Protein 6J7C (pdb70)

Solvent-accessible surface area: 13741 Å² total

Structure (mmCIF, N/CA/C/O backbone):
data_6J7C
#
_entry.id   6J7C
#
_cell.length_a   125.379
_cell.length_b   125.379
_cell.length_c   140.633
_cell.angle_alpha   90.000
_cell.angle_beta   90.000
_cell.angle_gamma   120.000
#
_symmetry.space_group_name_H-M   'P 63 2 2'
#
loop_
_entity.id
_entity.type
_entity.pdbx_description
1 polymer 'Proline racemase'
2 non-polymer PROLINE
3 water water
#
loop_
_atom_site.group_PDB
_atom_site.id
_atom_site.type_symbol
_atom_site.label_atom_id
_atom_site.label_alt_id
_atom_site.label_comp_id
_atom_site.label_asym_id
_atom_site.label_entity_id
_atom_site.label_seq_id
_atom_site.pdbx_PDB_ins_code
_atom_site.Cartn_x
_atom_site.Cartn_y
_atom_site.Cartn_z
_atom_site.occupancy
_atom_site.B_iso_or_equiv
_atom_site.auth_seq_id
_atom_site.auth_comp_id
_atom_site.auth_asym_id
_atom_site.auth_atom_id
_atom_site.pdbx_PDB_model_num
ATOM 1 N N . LEU A 1 14 ? 8.496 43.096 69.998 1.00 65.71 1 LEU A N 1
ATOM 2 C CA . LEU A 1 14 ? 7.274 43.913 70.103 1.00 78.30 1 LEU A CA 1
ATOM 3 C C . LEU A 1 14 ? 7.566 45.417 69.960 1.00 76.02 1 LEU A C 1
ATOM 4 O O . LEU A 1 14 ? 6.717 46.206 69.514 1.00 70.93 1 LEU A O 1
ATOM 9 N N . PHE A 1 15 ? 8.781 45.795 70.358 1.00 77.62 2 PHE A N 1
ATOM 10 C CA . PHE A 1 15 ? 9.221 47.185 70.432 1.00 77.80 2 PHE A CA 1
ATOM 11 C C . PHE A 1 15 ? 10.089 47.591 69.243 1.00 66.31 2 PHE A C 1
ATOM 12 O O . PHE A 1 15 ? 10.568 48.728 69.198 1.00 64.00 2 PHE A O 1
ATOM 20 N N . ALA A 1 16 ? 10.296 46.699 68.282 1.00 63.77 3 ALA A N 1
ATOM 21 C CA . ALA A 1 16 ? 11.237 46.922 67.194 1.00 68.47 3 ALA A CA 1
ATOM 22 C C . ALA A 1 16 ? 10.519 47.180 65.870 1.00 66.35 3 ALA A C 1
ATOM 23 O O . ALA A 1 16 ? 9.603 46.440 65.498 1.00 71.40 3 ALA A O 1
ATOM 25 N N . ASP A 1 17 ? 10.938 48.235 65.162 1.00 62.02 4 ASP A N 1
ATOM 26 C CA . ASP A 1 17 ? 10.558 48.437 63.764 1.00 64.02 4 ASP A CA 1
ATOM 27 C C . ASP A 1 17 ? 11.502 47.717 62.802 1.00 62.39 4 ASP A C 1
ATOM 28 O O . ASP A 1 17 ? 11.054 47.194 61.773 1.00 62.68 4 ASP A O 1
ATOM 33 N N . HIS A 1 18 ? 12.806 47.699 63.099 1.00 56.04 5 HIS A N 1
ATOM 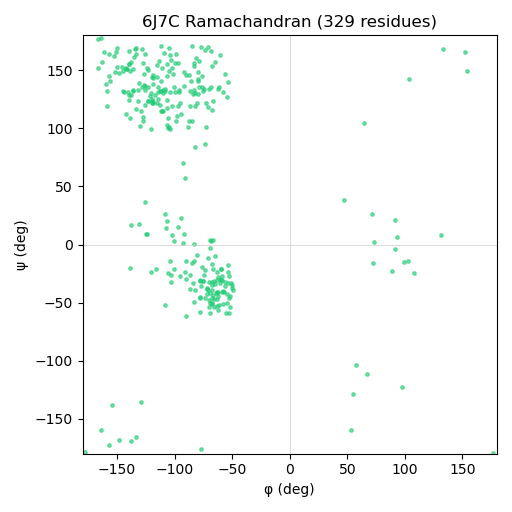34 C CA . HIS A 1 18 ? 13.774 46.968 62.289 1.00 56.44 5 HIS A CA 1
ATOM 35 C C . HIS A 1 18 ? 14.787 46.292 63.199 1.00 53.68 5 HIS A C 1
ATOM 36 O O . HIS A 1 18 ? 15.016 46.718 64.332 1.00 54.82 5 HIS A O 1
ATOM 43 N N . VAL A 1 19 ? 15.389 45.222 62.684 1.00 49.21 6 VAL A N 1
ATOM 44 C CA . VAL A 1 19 ? 16.336 44.401 63.428 1.00 44.62 6 VAL A CA 1
ATOM 45 C C . VAL A 1 19 ? 17.466 43.991 62.498 1.00 49.59 6 VAL A C 1
ATOM 46 O O . VAL A 1 19 ? 17.222 43.487 61.395 1.00 56.21 6 VAL A O 1
ATOM 50 N N . PHE A 1 20 ? 18.699 44.174 62.948 1.00 46.46 7 PHE A N 1
ATOM 51 C CA . PHE A 1 20 ? 19.860 43.824 62.146 1.00 50.13 7 PHE A CA 1
ATOM 52 C C . PHE A 1 20 ? 20.780 42.900 62.930 1.00 44.76 7 PHE A C 1
ATOM 53 O O . PHE A 1 20 ? 21.011 43.105 64.126 1.00 44.97 7 PHE A O 1
ATOM 61 N N . HIS A 1 21 ? 21.288 41.875 62.251 1.00 43.88 8 HIS A N 1
ATOM 62 C CA . HIS A 1 21 ? 22.283 40.977 62.822 1.00 41.12 8 HIS A CA 1
ATOM 63 C C . HIS A 1 21 ? 23.651 41.586 62.523 1.00 45.72 8 HIS A C 1
ATOM 64 O O . HIS A 1 21 ? 24.156 41.490 61.405 1.00 45.29 8 HIS A O 1
ATOM 71 N N . VAL A 1 22 ? 24.257 42.242 63.508 1.00 46.01 9 VAL A N 1
ATOM 72 C CA . VAL A 1 22 ? 25.564 42.863 63.325 1.00 44.84 9 VAL A CA 1
ATOM 73 C C . VAL A 1 22 ? 26.570 42.153 64.219 1.00 44.71 9 VAL A C 1
ATOM 74 O O . VAL A 1 22 ? 26.310 41.949 65.408 1.00 43.63 9 VAL A O 1
ATOM 78 N N . VAL A 1 23 ? 27.710 41.773 63.646 1.00 42.54 10 VAL A N 1
ATOM 79 C CA . VAL A 1 23 ? 28.825 41.192 64.387 1.00 40.49 10 VAL A CA 1
ATOM 80 C C . VAL A 1 23 ? 29.991 42.167 64.308 1.00 41.66 10 VAL A C 1
ATOM 81 O O . VAL A 1 23 ? 30.402 42.554 63.205 1.00 38.62 10 VAL A O 1
ATOM 85 N N . ASP A 1 24 ? 30.524 42.559 65.473 1.00 39.81 11 ASP A N 1
ATOM 86 C CA . ASP A 1 24 ? 31.636 43.502 65.560 1.00 37.71 11 ASP A CA 1
ATOM 87 C C . ASP A 1 24 ? 32.977 42.772 65.574 1.00 38.90 11 ASP A C 1
ATOM 88 O O . ASP A 1 24 ? 33.102 41.657 66.077 1.00 39.68 11 ASP A O 1
ATOM 93 N N . THR A 1 25 ? 33.992 43.416 65.022 1.00 39.48 12 THR A N 1
ATOM 94 C CA . THR A 1 25 ? 35.363 42.991 65.252 1.00 37.14 12 THR A CA 1
ATOM 95 C C . THR A 1 25 ? 36.169 44.235 65.567 1.00 41.08 12 THR A C 1
ATOM 96 O O . THR A 1 25 ? 35.691 45.362 65.395 1.00 43.12 12 THR A O 1
ATOM 100 N N . HIS A 1 26 ? 37.395 44.035 66.049 1.00 37.76 13 HIS A N 1
ATOM 101 C CA . HIS A 1 26 ? 38.419 45.063 65.958 1.00 38.49 13 HIS A CA 1
ATOM 102 C C . HIS A 1 26 ? 39.604 44.464 65.232 1.00 41.20 13 HIS A C 1
ATOM 103 O O . HIS A 1 26 ? 39.823 43.251 65.281 1.00 40.65 13 HIS A O 1
ATOM 110 N N . THR A 1 27 ? 40.338 45.317 64.522 1.00 46.73 14 THR A N 1
ATOM 111 C CA . THR A 1 27 ? 41.551 44.916 63.818 1.00 41.09 14 THR A CA 1
ATOM 112 C C . THR A 1 27 ? 42.650 45.864 64.256 1.00 45.85 14 THR A C 1
ATOM 113 O O . THR A 1 27 ? 42.667 47.033 63.847 1.00 42.82 14 THR A O 1
ATOM 117 N N . GLU A 1 28 ? 43.555 45.356 65.096 1.00 46.77 15 GLU A N 1
ATOM 118 C CA . GLU A 1 28 ? 44.559 46.193 65.741 1.00 47.59 15 GLU A CA 1
ATOM 119 C C . GLU A 1 28 ? 43.884 47.434 66.314 1.00 46.93 15 GLU A C 1
ATOM 120 O O . GLU A 1 28 ? 44.422 48.544 66.240 1.00 44.45 15 GLU A O 1
ATOM 126 N N . GLY A 1 29 ? 42.682 47.257 66.859 1.00 47.79 16 GLY A N 1
ATOM 127 C CA . GLY A 1 29 ? 41.964 48.332 67.518 1.00 52.83 16 GLY A CA 1
ATOM 128 C C . GLY A 1 29 ? 40.884 49.014 66.699 1.00 45.85 16 GLY A C 1
ATOM 129 O O . GLY A 1 29 ? 40.055 49.735 67.278 1.00 40.32 16 GLY A O 1
ATOM 130 N N . GLU A 1 30 ? 40.862 48.809 65.377 1.00 49.43 17 GLU A N 1
ATOM 131 C CA . GLU A 1 30 ? 39.934 49.528 64.512 1.00 41.98 17 GLU A CA 1
ATOM 132 C C . GLU A 1 30 ? 38.683 48.697 64.275 1.00 41.17 17 GLU A C 1
ATOM 133 O O . GLU A 1 30 ? 38.786 47.575 63.756 1.00 36.48 17 GLU A O 1
ATOM 139 N N . PRO A 1 31 ? 37.499 49.204 64.613 1.00 43.90 18 PRO A N 1
ATOM 140 C CA . PRO A 1 31 ? 36.295 48.372 64.585 1.00 39.47 18 PRO A CA 1
ATOM 141 C C . PRO A 1 31 ? 35.732 48.220 63.184 1.00 40.01 18 PRO A C 1
ATOM 142 O O . PRO A 1 31 ? 35.868 49.104 62.335 1.00 34.78 18 PRO A O 1
ATOM 146 N N . THR A 1 32 ? 35.126 47.055 62.945 1.00 36.73 19 THR A N 1
ATOM 147 C CA . THR A 1 32 ? 34.279 46.830 61.783 1.00 37.37 19 THR A CA 1
ATOM 148 C C . THR A 1 32 ? 32.966 46.243 62.259 1.00 38.69 19 THR A C 1
ATOM 149 O O . THR A 1 32 ? 32.948 45.121 62.781 1.00 39.87 19 THR A O 1
ATOM 153 N N . ARG A 1 33 ? 31.877 46.992 62.076 1.00 37.53 20 ARG A N 1
ATOM 154 C CA . ARG A 1 33 ? 30.525 46.494 62.326 1.00 36.97 20 ARG A CA 1
ATOM 155 C C . ARG A 1 33 ? 30.042 45.753 61.078 1.00 40.93 20 ARG A C 1
ATOM 156 O O . ARG A 1 33 ? 29.725 46.383 60.062 1.00 43.46 20 ARG A O 1
ATOM 164 N N . ILE A 1 34 ? 29.985 44.421 61.142 1.00 39.57 21 ILE A N 1
ATOM 165 C CA . ILE A 1 34 ? 29.718 43.583 59.968 1.00 42.68 21 ILE A CA 1
ATOM 166 C C . ILE A 1 34 ? 28.269 43.113 60.010 1.00 42.75 21 ILE A C 1
ATOM 167 O O . ILE A 1 34 ? 27.871 42.424 60.959 1.00 45.34 21 ILE A O 1
ATOM 172 N N . VAL A 1 35 ? 27.470 43.473 58.984 1.00 41.07 22 VAL A N 1
ATOM 173 C CA . VAL A 1 35 ? 26.016 43.246 59.007 1.00 44.33 22 VAL A CA 1
ATOM 174 C C . VAL A 1 35 ? 25.655 42.063 58.113 1.00 47.65 22 VAL A C 1
ATOM 175 O O . VAL A 1 35 ? 26.097 41.970 56.957 1.00 48.29 22 VAL A O 1
ATOM 179 N N . LEU A 1 36 ? 24.854 41.148 58.666 1.00 49.60 23 LEU A N 1
ATOM 180 C CA . LEU A 1 36 ? 24.611 39.839 58.078 1.00 44.77 23 LEU A CA 1
ATOM 181 C C . LEU A 1 36 ? 23.140 39.575 57.848 1.00 43.50 23 LEU A C 1
ATOM 182 O O . LEU A 1 36 ? 22.770 38.432 57.547 1.00 47.68 23 LEU A O 1
ATOM 187 N N . SER A 1 37 ? 22.288 40.579 58.011 1.00 41.09 24 SER A N 1
ATOM 188 C CA . SER A 1 37 ? 20.868 40.328 57.812 1.00 54.68 24 SER A CA 1
ATOM 189 C C . SER A 1 37 ? 20.154 41.664 57.721 1.00 62.05 24 SER A C 1
ATOM 190 O O . SER A 1 37 ? 20.612 42.660 58.296 1.00 56.60 24 SER A O 1
ATOM 193 N N . GLY A 1 38 ? 19.032 41.671 56.994 1.00 61.48 25 GLY A N 1
ATOM 194 C CA . GLY A 1 38 ? 18.160 42.829 56.910 1.00 62.18 25 GLY A CA 1
ATOM 195 C C . GLY A 1 38 ? 18.404 43.770 55.749 1.00 65.84 25 GLY A C 1
ATOM 196 O O . GLY A 1 38 ? 17.764 44.828 55.686 1.00 64.88 25 GLY A O 1
ATOM 197 N N . VAL A 1 39 ? 19.295 43.422 54.829 1.00 65.44 26 VAL A N 1
ATOM 198 C CA . VAL A 1 39 ? 19.662 44.279 53.713 1.00 60.57 26 VAL A CA 1
ATOM 199 C C . VAL A 1 39 ? 19.555 43.412 52.471 1.00 59.83 26 VAL A C 1
ATOM 200 O O . VAL A 1 39 ? 20.434 42.583 52.221 1.00 65.68 26 VAL A O 1
ATOM 204 N N . ASN A 1 40 ? 18.475 43.566 51.706 1.00 68.36 27 ASN A N 1
ATOM 205 C CA . ASN A 1 40 ? 18.452 43.043 50.340 1.00 69.88 27 ASN A CA 1
ATOM 206 C C . ASN A 1 40 ? 18.819 44.172 49.366 1.00 72.57 27 ASN A C 1
ATOM 207 O O . ASN A 1 40 ? 18.346 45.315 49.509 1.00 72.23 27 ASN A O 1
ATOM 212 N N . VAL A 1 41 ? 19.757 43.869 48.454 1.00 67.70 28 VAL A N 1
ATOM 213 C CA . VAL A 1 41 ? 20.334 44.846 47.543 1.00 62.91 28 VAL A CA 1
ATOM 214 C C . VAL A 1 41 ? 20.392 44.209 46.172 1.00 65.69 28 VAL A C 1
ATOM 215 O O . VAL A 1 41 ? 20.889 43.088 46.034 1.00 70.04 28 VAL A O 1
ATOM 219 N N . LYS A 1 42 ? 19.934 44.946 45.168 1.00 67.43 29 LYS A N 1
ATOM 220 C CA . LYS A 1 42 ? 19.833 44.497 43.789 1.00 65.81 29 LYS A CA 1
ATOM 221 C C . LYS A 1 42 ? 20.949 45.139 42.968 1.00 62.33 29 LYS A C 1
ATOM 222 O O . LYS A 1 42 ? 21.412 46.243 43.274 1.00 62.87 29 LYS A O 1
ATOM 228 N N . GLY A 1 43 ? 21.414 44.440 41.952 1.00 61.25 30 GLY A N 1
ATOM 229 C CA . GLY A 1 43 ? 22.567 44.923 41.220 1.00 61.72 30 GLY A CA 1
ATOM 230 C C . GLY A 1 43 ? 23.316 43.787 40.562 1.00 69.67 30 GLY A C 1
ATOM 231 O O . GLY A 1 43 ? 23.354 42.651 41.041 1.00 67.75 30 GLY A O 1
ATOM 232 N N . GLU A 1 44 ? 23.928 44.112 39.422 1.00 78.46 31 GLU A N 1
ATOM 233 C CA . GLU A 1 44 ? 24.710 43.148 38.656 1.00 76.34 31 GLU A CA 1
ATOM 234 C C . GLU A 1 44 ? 26.019 42.811 39.348 1.00 65.93 31 GLU A C 1
ATOM 235 O O . GLU A 1 44 ? 26.426 41.646 39.383 1.00 68.55 31 GLU A O 1
ATOM 241 N N . ASP A 1 45 ? 26.688 43.828 39.881 1.00 64.07 32 ASP A N 1
ATOM 242 C CA . ASP A 1 45 ? 27.966 43.667 40.554 1.00 66.30 32 ASP A CA 1
ATOM 243 C C . ASP A 1 45 ? 27.966 44.435 41.870 1.00 63.75 32 ASP A C 1
ATOM 244 O O . ASP A 1 45 ? 26.914 44.881 42.348 1.00 58.37 32 ASP A O 1
ATOM 249 N N . ILE A 1 46 ? 29.153 44.625 42.443 1.00 62.72 33 ILE A N 1
ATOM 250 C CA . ILE A 1 46 ? 29.220 45.313 43.721 1.00 60.94 33 ILE A CA 1
ATOM 251 C C . ILE A 1 46 ? 29.083 46.826 43.549 1.00 60.66 33 ILE A C 1
ATOM 252 O O . ILE A 1 46 ? 28.549 47.501 44.447 1.00 55.57 33 ILE A O 1
ATOM 257 N N . ILE A 1 47 ? 29.546 47.385 42.418 1.00 53.75 34 ILE A N 1
ATOM 258 C CA . ILE A 1 47 ? 29.421 48.828 42.217 1.00 59.14 34 ILE A CA 1
ATOM 259 C C . ILE A 1 47 ? 27.957 49.219 42.060 1.00 57.14 34 ILE A C 1
ATOM 260 O O . ILE A 1 47 ? 27.517 50.258 42.577 1.00 50.96 34 ILE A O 1
ATOM 265 N N . GLU A 1 48 ? 27.181 48.388 41.357 1.00 54.03 35 GLU A N 1
ATOM 266 C CA . GLU A 1 48 ? 25.751 48.633 41.224 1.00 58.43 35 GLU A CA 1
ATOM 267 C C . GLU A 1 48 ? 25.052 48.472 42.561 1.00 56.66 35 GLU A C 1
ATOM 268 O O . GLU A 1 48 ? 24.288 49.346 42.990 1.00 54.44 35 GLU A O 1
ATOM 274 N N . LYS A 1 49 ? 25.302 47.346 43.229 1.00 58.83 36 LYS A N 1
ATOM 275 C CA . LYS A 1 49 ? 24.725 47.106 44.546 1.00 52.40 36 LYS A CA 1
ATOM 276 C C . LYS A 1 49 ? 25.082 48.215 45.532 1.00 51.40 36 LYS A C 1
ATOM 277 O O . LYS A 1 49 ? 24.255 48.584 46.373 1.00 56.25 36 LYS A O 1
ATOM 283 N N . ARG A 1 50 ? 26.299 48.775 45.437 1.00 49.01 37 ARG A N 1
ATOM 284 C CA . ARG A 1 50 ? 26.647 49.896 46.308 1.00 51.24 37 ARG A CA 1
ATOM 285 C C . ARG A 1 50 ? 25.814 51.138 45.996 1.00 60.97 37 ARG A C 1
ATOM 286 O O . ARG A 1 50 ? 25.368 51.842 46.916 1.00 60.76 37 ARG A O 1
ATOM 294 N N . GLU A 1 51 ? 25.622 51.450 44.710 1.00 63.51 38 GLU A N 1
ATOM 295 C CA . GLU A 1 51 ? 24.753 52.567 44.362 1.00 58.61 38 GLU A CA 1
ATOM 296 C C . GLU A 1 51 ? 23.326 52.313 44.838 1.00 59.04 38 GLU A C 1
ATOM 297 O O . GLU A 1 51 ? 22.673 53.220 45.370 1.00 64.65 38 GLU A O 1
ATOM 303 N N . TYR A 1 52 ? 22.833 51.080 44.687 1.00 54.58 39 TYR A N 1
ATOM 304 C CA . TYR A 1 52 ? 21.499 50.763 45.188 1.00 57.21 39 TYR A CA 1
ATOM 305 C C . TYR A 1 52 ? 21.433 50.905 46.704 1.00 62.74 39 TYR A C 1
ATOM 306 O O . TYR A 1 52 ? 20.384 51.264 47.256 1.00 64.18 39 TYR A O 1
ATOM 315 N N . PHE A 1 53 ? 22.548 50.666 47.392 1.00 55.49 40 PHE A N 1
ATOM 316 C CA . PHE A 1 53 ? 22.591 50.922 48.822 1.00 51.40 40 PHE A CA 1
ATOM 317 C C . PHE A 1 53 ? 22.555 52.418 49.125 1.00 53.47 40 PHE A C 1
ATOM 318 O O . PHE A 1 53 ? 21.815 52.855 50.010 1.00 56.10 40 PHE A O 1
ATOM 326 N N . LYS A 1 54 ? 23.380 53.218 48.441 1.00 50.85 41 LYS A N 1
ATOM 327 C CA . LYS A 1 54 ? 23.378 54.652 48.718 1.00 52.67 41 LYS A CA 1
ATOM 328 C C . LYS A 1 54 ? 21.988 55.246 48.541 1.00 55.83 41 LYS A C 1
ATOM 329 O O . LYS A 1 54 ? 21.623 56.196 49.246 1.00 50.41 41 LYS A O 1
ATOM 335 N N . GLU A 1 55 ? 21.194 54.700 47.616 1.00 60.40 42 GLU A N 1
ATOM 336 C CA . GLU A 1 55 ? 19.901 55.308 47.312 1.00 67.91 42 GLU A CA 1
ATOM 337 C C . GLU A 1 55 ? 18.863 54.971 48.369 1.00 59.02 42 GLU A C 1
ATOM 338 O O . GLU A 1 55 ? 18.279 55.866 48.987 1.00 63.29 42 GLU A O 1
ATOM 344 N N . HIS A 1 56 ? 18.620 53.687 48.588 1.00 60.79 43 HIS A N 1
ATOM 345 C CA . HIS A 1 56 ? 17.532 53.268 49.456 1.00 63.55 43 HIS A CA 1
ATOM 346 C C . HIS A 1 56 ? 17.942 53.095 50.906 1.00 59.21 43 HIS A C 1
ATOM 347 O O . HIS A 1 56 ? 17.083 53.192 51.791 1.00 60.97 43 HIS A O 1
ATOM 354 N N . TYR A 1 57 ? 19.227 52.863 51.170 1.00 57.81 44 TYR A N 1
ATOM 355 C CA . TYR A 1 57 ? 19.662 52.292 52.435 1.00 52.43 44 TYR A CA 1
ATOM 356 C C . TYR A 1 57 ? 20.705 53.115 53.175 1.00 48.81 44 TYR A C 1
ATOM 357 O O . TYR A 1 57 ? 21.273 52.616 54.154 1.00 47.47 44 TYR A O 1
ATOM 366 N N . ASP A 1 58 ? 21.002 54.339 52.739 1.00 45.10 45 ASP A N 1
ATOM 367 C CA . ASP A 1 58 ? 22.003 55.092 53.474 1.00 42.97 45 ASP A CA 1
ATOM 368 C C . ASP A 1 58 ? 21.592 55.299 54.925 1.00 46.49 45 ASP A C 1
ATOM 369 O O . ASP A 1 58 ? 22.449 55.544 55.785 1.00 44.67 45 ASP A O 1
ATOM 374 N N . TRP A 1 59 ? 20.299 55.190 55.224 1.00 46.27 46 TRP A N 1
ATOM 375 C CA . TRP A 1 59 ? 19.873 55.380 56.601 1.00 47.42 46 TRP A CA 1
ATOM 376 C C . TRP A 1 59 ? 20.396 54.261 57.498 1.00 42.94 46 TRP A C 1
ATOM 377 O O . TRP A 1 59 ? 20.730 54.507 58.662 1.00 43.31 46 TRP A O 1
ATOM 388 N N . ILE A 1 60 ? 20.491 53.040 56.971 1.00 39.30 47 ILE A N 1
ATOM 389 C CA . ILE A 1 60 ? 21.106 51.953 57.719 1.00 43.30 47 ILE A CA 1
ATOM 390 C C . ILE A 1 60 ? 22.526 52.341 58.120 1.00 48.67 47 ILE A C 1
ATOM 391 O O . ILE A 1 60 ? 22.957 52.101 59.255 1.00 42.21 47 ILE A O 1
ATOM 396 N N . ARG A 1 61 ? 23.262 52.985 57.211 1.00 47.00 48 ARG A N 1
ATOM 397 C CA . ARG A 1 61 ? 24.655 53.287 57.505 1.00 43.62 48 ARG A CA 1
ATOM 398 C C . ARG A 1 61 ? 24.775 54.247 58.673 1.00 37.51 48 ARG A C 1
ATOM 399 O O . ARG A 1 61 ? 25.653 54.076 59.518 1.00 45.85 48 ARG A O 1
ATOM 407 N N . THR A 1 62 ? 23.930 55.270 58.747 1.00 37.01 49 THR A N 1
ATOM 408 C CA . THR A 1 62 ? 24.064 56.131 59.924 1.00 48.24 49 THR A CA 1
ATOM 409 C C . THR A 1 62 ? 23.439 55.492 61.159 1.00 47.23 49 THR A C 1
ATOM 410 O O . THR A 1 62 ? 23.905 55.725 62.273 1.00 46.52 49 THR A O 1
ATOM 414 N N . ALA A 1 63 ? 22.404 54.676 60.992 1.00 41.42 50 ALA A N 1
ATOM 415 C CA . ALA A 1 63 ? 21.810 54.041 62.153 1.00 40.19 50 ALA A CA 1
ATOM 416 C C . ALA A 1 63 ? 22.758 53.054 62.799 1.00 41.29 50 ALA A C 1
ATOM 417 O O . ALA A 1 63 ? 22.579 52.719 63.973 1.00 45.79 50 ALA A O 1
ATOM 419 N N . LEU A 1 64 ? 23.750 52.572 62.056 1.00 44.40 51 LEU A N 1
ATOM 420 C CA . LEU A 1 64 ? 24.646 51.539 62.551 1.00 44.32 51 LEU A CA 1
ATOM 421 C C . LEU A 1 64 ? 26.008 52.058 62.963 1.00 42.98 51 LEU A C 1
ATOM 422 O O . LEU A 1 64 ? 26.634 51.441 63.837 1.00 44.67 51 LEU A O 1
ATOM 427 N N . LEU A 1 65 ? 26.487 53.176 62.389 1.00 39.54 52 LEU A N 1
ATOM 428 C CA . LEU A 1 65 ? 27.812 53.683 62.744 1.00 42.80 52 LEU A CA 1
ATOM 429 C C . LEU A 1 65 ? 27.809 55.047 63.424 1.00 44.00 52 LEU A C 1
ATOM 430 O O . LEU A 1 65 ? 28.793 55.384 64.096 1.00 44.81 52 LEU A O 1
ATOM 435 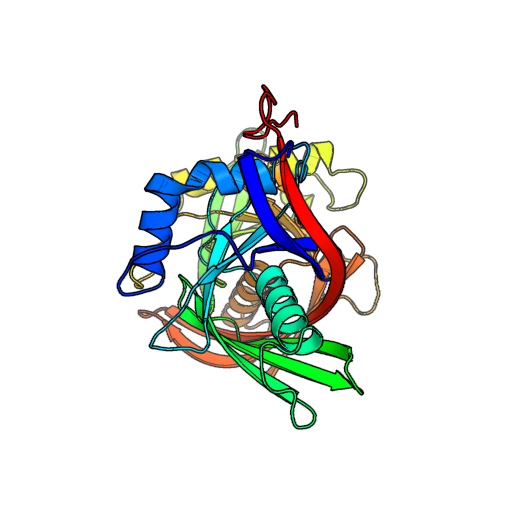N N . HIS A 1 66 ? 26.755 55.841 63.273 1.00 43.38 53 HIS A N 1
ATOM 436 C CA . HIS A 1 66 ? 26.616 57.048 64.075 1.00 42.53 53 HIS A CA 1
ATOM 437 C C . HIS A 1 66 ? 26.163 56.619 65.465 1.00 40.86 53 HIS A C 1
ATOM 438 O O . HIS A 1 66 ? 26.022 55.430 65.755 1.00 44.89 53 HIS A O 1
ATOM 445 N N . GLU A 1 67 ? 25.898 57.563 66.314 1.00 42.87 54 GLU A N 1
ATOM 446 C CA . GLU A 1 67 ? 25.376 57.252 67.631 1.00 47.73 54 GLU A CA 1
ATOM 447 C C . GLU A 1 67 ? 23.861 57.061 67.591 1.00 47.90 54 GLU A C 1
ATOM 448 O O . GLU A 1 67 ? 23.169 57.618 66.736 1.00 43.02 54 GLU A O 1
ATOM 454 N N . PRO A 1 68 ? 23.305 56.283 68.528 1.00 48.56 55 PRO A N 1
ATOM 455 C CA . PRO A 1 68 ? 24.037 55.711 69.661 1.00 47.23 55 PRO A CA 1
ATOM 456 C C . PRO A 1 68 ? 24.588 54.308 69.396 1.00 44.54 55 PRO A C 1
ATOM 457 O O . PRO A 1 68 ? 25.200 53.735 70.313 1.00 48.70 55 PRO A O 1
ATOM 461 N N . ARG A 1 69 ? 24.378 53.758 68.189 1.00 44.66 56 ARG A N 1
ATOM 462 C CA . ARG A 1 69 ? 24.773 52.370 67.923 1.00 45.89 56 ARG A CA 1
ATOM 463 C C . ARG A 1 69 ? 26.224 52.243 67.515 1.00 38.64 56 ARG A C 1
ATOM 464 O O . ARG A 1 69 ? 26.759 51.127 67.534 1.00 38.74 56 ARG A O 1
ATOM 472 N N . GLY A 1 70 ? 26.847 53.352 67.142 1.00 36.73 57 GLY A N 1
ATOM 473 C CA . GLY A 1 70 ? 28.259 53.430 66.820 1.00 38.53 57 GLY A CA 1
ATOM 474 C C . GLY A 1 70 ? 28.884 54.563 67.601 1.00 42.85 57 GLY A C 1
ATOM 475 O O . GLY A 1 70 ? 28.623 54.743 68.798 1.00 47.52 57 GLY A O 1
ATOM 476 N N . HIS A 1 71 ? 29.712 55.349 66.903 1.00 40.81 58 HIS A N 1
ATOM 477 C CA . HIS A 1 71 ? 30.407 56.481 67.515 1.00 42.97 58 HIS A CA 1
ATOM 478 C C . HIS A 1 71 ? 31.222 57.203 66.453 1.00 41.58 58 HIS A C 1
ATOM 479 O O . HIS A 1 71 ? 31.213 56.791 65.287 1.00 40.57 58 HIS A O 1
ATOM 486 N N . SER A 1 72 ? 31.954 58.250 66.858 1.00 44.02 59 SER A N 1
ATOM 487 C CA . SER A 1 72 ? 32.646 59.139 65.922 1.00 48.39 59 SER A CA 1
ATOM 488 C C . SER A 1 72 ? 33.567 58.425 64.934 1.00 45.94 59 SER A C 1
ATOM 489 O O . SER A 1 72 ? 33.933 59.020 63.917 1.00 39.76 59 SER A O 1
ATOM 492 N N . ASP A 1 73 ? 33.955 57.172 65.202 1.00 46.63 60 ASP A N 1
ATOM 493 C CA . ASP A 1 73 ? 35.096 56.550 64.528 1.00 46.89 60 ASP A CA 1
ATOM 494 C C . ASP A 1 73 ? 34.781 55.168 63.970 1.00 41.65 60 ASP A C 1
ATOM 495 O O . ASP A 1 73 ? 35.697 54.391 63.679 1.00 42.09 60 ASP A O 1
ATOM 500 N N . GLN A 1 74 ? 33.515 54.850 63.820 1.00 39.11 61 GLN A N 1
ATOM 501 C CA . GLN A 1 74 ? 33.065 53.486 63.653 1.00 39.72 61 GLN A CA 1
ATOM 502 C C . GLN A 1 74 ? 33.162 53.103 62.175 1.00 40.47 61 GLN A C 1
ATOM 503 O O . GLN A 1 74 ? 33.441 53.937 61.309 1.00 40.56 61 GLN A O 1
ATOM 509 N N . PHE A 1 75 ? 32.968 51.823 61.879 1.00 36.04 62 PHE A N 1
ATOM 510 C CA . PHE A 1 75 ? 33.148 51.371 60.509 1.00 40.97 62 PHE A CA 1
ATOM 511 C C . PHE A 1 75 ? 32.253 50.170 60.251 1.00 39.45 62 PHE A C 1
ATOM 512 O O . PHE A 1 75 ? 31.979 49.382 61.159 1.00 39.11 62 PHE A O 1
ATOM 520 N N . GLY A 1 76 ? 31.798 50.030 59.003 1.00 40.36 63 GLY A N 1
ATOM 521 C CA . GLY A 1 76 ? 30.852 48.983 58.675 1.00 41.63 63 GLY A CA 1
ATOM 522 C C . GLY A 1 76 ? 31.137 48.312 57.343 1.00 44.80 63 GLY A C 1
ATOM 523 O O . GLY A 1 76 ? 31.758 48.885 56.437 1.00 45.82 63 GLY A O 1
ATOM 524 N N . ALA A 1 77 ? 30.666 47.070 57.245 1.00 38.49 64 ALA A N 1
ATOM 525 C CA . ALA A 1 77 ? 30.750 46.310 56.008 1.00 42.90 64 ALA A CA 1
ATOM 526 C C . ALA A 1 77 ? 29.493 45.465 55.866 1.00 49.93 64 ALA A C 1
ATOM 527 O O . ALA A 1 77 ? 29.101 44.769 56.813 1.00 45.67 64 ALA A O 1
ATOM 529 N N . VAL A 1 78 ? 28.870 45.527 54.684 1.00 49.82 65 VAL A N 1
ATOM 530 C CA . VAL A 1 78 ? 27.605 44.846 54.405 1.00 46.75 65 VAL A CA 1
ATOM 531 C C . VAL A 1 78 ? 27.893 43.662 53.508 1.00 45.50 65 VAL A C 1
ATOM 532 O O . VAL A 1 78 ? 28.339 43.838 52.369 1.00 49.22 65 VAL A O 1
ATOM 536 N N . LEU A 1 79 ? 27.625 42.463 53.990 1.00 45.77 66 LEU A N 1
ATOM 537 C CA . LEU A 1 79 ? 27.788 41.315 53.120 1.00 44.34 66 LEU A CA 1
ATOM 538 C C . LEU A 1 79 ? 26.640 41.255 52.135 1.00 46.61 66 LEU A C 1
ATOM 539 O O . LEU A 1 79 ? 25.475 41.424 52.503 1.00 46.41 66 LEU A O 1
ATOM 544 N N . VAL A 1 80 ? 26.983 41.067 50.868 1.00 50.83 67 VAL A N 1
ATOM 545 C CA . VAL A 1 80 ? 26.010 40.891 49.799 1.00 49.83 67 VAL A CA 1
ATOM 546 C C . VAL A 1 80 ? 26.500 39.729 48.946 1.00 54.39 67 VAL A C 1
ATOM 547 O O . VAL A 1 80 ? 27.684 39.348 49.023 1.00 48.83 67 VAL A O 1
ATOM 551 N N . PRO A 1 81 ? 25.618 39.125 48.143 1.00 55.61 68 PRO A N 1
ATOM 552 C CA . PRO A 1 81 ? 26.044 38.019 47.277 1.00 50.85 68 P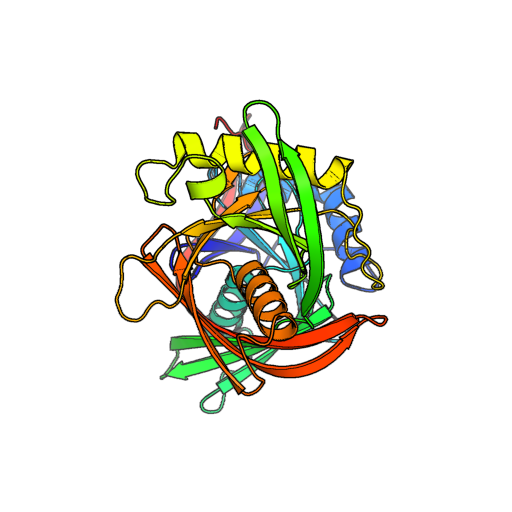RO A CA 1
ATOM 553 C C . PRO A 1 81 ? 26.925 38.509 46.135 1.00 52.33 68 PRO A C 1
ATOM 554 O O . PRO A 1 81 ? 27.098 39.705 45.873 1.00 53.22 68 PRO A O 1
ATOM 558 N N . SER A 1 82 ? 27.500 37.536 45.448 1.00 54.11 69 SER A N 1
ATOM 559 C CA . SER A 1 82 ? 28.390 37.825 44.342 1.00 56.59 69 SER A CA 1
ATOM 560 C C . SER A 1 82 ? 28.406 36.615 43.422 1.00 62.89 69 SER A C 1
ATOM 561 O O . SER A 1 82 ? 28.361 35.466 43.881 1.00 66.04 69 SER A O 1
ATOM 564 N N . ASP A 1 83 ? 28.428 36.879 42.124 1.00 59.34 70 ASP A N 1
ATOM 565 C CA . ASP A 1 83 ? 28.551 35.79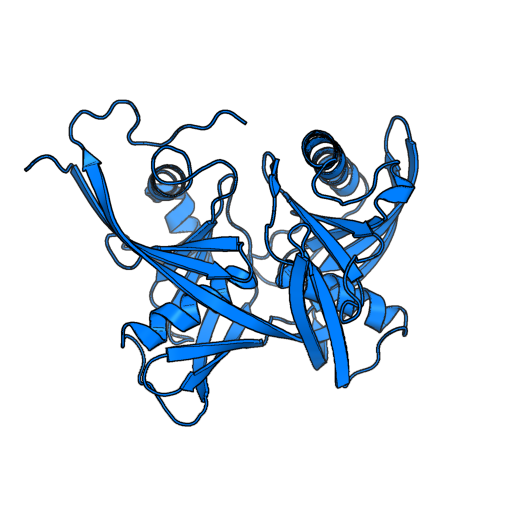7 41.166 1.00 58.77 70 ASP A CA 1
ATOM 566 C C . ASP A 1 83 ? 29.996 35.469 40.917 1.00 62.60 70 ASP A C 1
ATOM 567 O O . ASP A 1 83 ? 30.324 34.328 40.575 1.00 70.45 70 ASP A O 1
ATOM 572 N N . ILE A 1 84 ? 30.860 36.459 41.120 1.00 59.04 71 ILE A N 1
ATOM 573 C CA . ILE A 1 84 ? 32.264 36.373 40.760 1.00 62.54 71 ILE A CA 1
ATOM 574 C C . ILE A 1 84 ? 33.154 36.101 41.969 1.00 59.96 71 ILE A C 1
ATOM 575 O O . ILE A 1 84 ? 34.380 36.141 41.843 1.00 57.55 71 ILE A O 1
ATOM 580 N N . ALA A 1 85 ? 32.565 35.808 43.130 1.00 63.24 72 ALA A N 1
ATOM 581 C CA . ALA A 1 85 ? 33.303 35.661 44.381 1.00 53.82 72 ALA A CA 1
ATOM 582 C C . ALA A 1 85 ? 32.413 34.958 45.394 1.00 49.85 72 ALA A C 1
ATOM 583 O O . ALA A 1 85 ? 31.245 34.656 45.127 1.00 50.44 72 ALA A O 1
ATOM 585 N N . ASP A 1 86 ? 32.979 34.706 46.576 1.00 55.22 73 ASP A N 1
ATOM 586 C CA . ASP A 1 86 ? 32.192 34.151 47.677 1.00 54.13 73 ASP A CA 1
ATOM 587 C C . ASP A 1 86 ? 31.132 35.142 48.133 1.00 51.17 73 ASP A C 1
ATOM 588 O O . ASP A 1 86 ? 29.963 34.782 48.319 1.00 51.52 73 ASP A O 1
ATOM 593 N N . PHE A 1 87 ? 31.524 36.397 48.319 1.00 49.48 74 PHE A N 1
ATOM 594 C CA . PHE A 1 87 ? 30.587 37.462 48.630 1.00 49.04 74 PHE A CA 1
ATOM 595 C C . PHE A 1 87 ? 31.126 38.765 48.071 1.00 50.83 74 PHE A C 1
ATOM 596 O O . PHE A 1 87 ? 32.279 38.857 47.641 1.00 53.88 74 PHE A O 1
ATOM 604 N N . GLY A 1 88 ? 30.269 39.780 48.082 1.00 48.15 75 GLY A N 1
ATOM 605 C CA . GLY A 1 88 ? 30.684 41.145 47.874 1.00 47.96 75 GLY A CA 1
ATOM 606 C C . GLY A 1 88 ? 30.563 41.878 49.195 1.00 48.53 75 GLY A C 1
ATOM 607 O O . GLY A 1 88 ? 29.930 41.409 50.138 1.00 52.70 75 GLY A O 1
ATOM 608 N N . VAL A 1 89 ? 31.201 43.041 49.257 1.00 46.24 76 VAL A N 1
ATOM 609 C CA . VAL A 1 89 ? 31.297 43.809 50.492 1.00 40.36 76 VAL A CA 1
ATOM 610 C C . VAL A 1 89 ? 31.112 45.277 50.164 1.00 45.76 76 VAL A C 1
ATOM 611 O O . VAL A 1 89 ? 31.846 45.822 49.333 1.00 52.42 76 VAL A O 1
ATOM 615 N N . ILE A 1 90 ? 30.142 45.920 50.809 1.00 44.04 77 ILE A N 1
ATOM 616 C CA . ILE A 1 90 ? 29.968 47.363 50.727 1.00 38.01 77 ILE A CA 1
ATOM 617 C C . ILE A 1 90 ? 30.603 47.952 51.972 1.00 45.56 77 ILE A C 1
ATOM 618 O O . ILE A 1 90 ? 30.053 47.821 53.073 1.00 46.55 77 ILE A O 1
ATOM 623 N N . TYR A 1 91 ? 31.768 48.584 51.814 1.00 46.05 78 TYR A N 1
ATOM 624 C CA . TYR A 1 91 ? 32.411 49.256 52.936 1.00 42.38 78 TYR A CA 1
ATOM 625 C C . TYR A 1 91 ? 31.758 50.610 53.160 1.00 42.81 78 TYR A C 1
ATOM 626 O O . TYR A 1 91 ? 31.391 51.298 52.205 1.00 45.94 78 TYR A O 1
ATOM 635 N N . MET A 1 92 ? 31.622 50.993 54.430 1.00 44.20 79 MET A N 1
ATOM 636 C CA . MET A 1 92 ? 30.974 52.245 54.790 1.00 45.02 79 MET A CA 1
ATOM 637 C C . MET A 1 92 ? 31.577 52.771 56.087 1.00 49.15 79 MET A C 1
ATOM 638 O O . MET A 1 92 ? 32.072 51.997 56.921 1.00 45.64 79 MET A O 1
ATOM 643 N N . ASP A 1 93 ? 31.532 54.093 56.256 1.00 46.15 80 ASP A N 1
ATOM 644 C CA . ASP A 1 93 ? 32.014 54.719 57.483 1.00 46.45 80 ASP A CA 1
ATOM 645 C C . ASP A 1 93 ? 31.031 55.807 57.885 1.00 49.03 80 ASP A C 1
ATOM 646 O O . ASP A 1 93 ? 29.927 55.889 57.345 1.00 50.96 80 ASP A O 1
ATOM 651 N N . THR A 1 94 ? 31.426 56.631 58.863 1.00 47.25 81 THR A N 1
ATOM 652 C CA . THR A 1 94 ? 30.532 57.650 59.396 1.00 44.64 81 THR A CA 1
ATOM 653 C C . THR A 1 94 ? 30.227 58.751 58.394 1.00 51.54 81 THR A C 1
ATOM 654 O O . THR A 1 94 ? 29.263 59.492 58.609 1.00 50.84 81 THR A O 1
ATOM 658 N N . SER A 1 95 ? 31.021 58.877 57.324 1.00 55.47 82 SER A N 1
ATOM 659 C CA . SER A 1 95 ? 30.860 59.900 56.293 1.00 48.66 82 SER A CA 1
ATOM 660 C C . SER A 1 95 ? 30.361 59.326 54.979 1.00 49.43 82 SER A C 1
ATOM 661 O O . SER A 1 95 ? 29.383 59.823 54.422 1.00 54.52 82 SER A O 1
ATOM 664 N N . GLY A 1 96 ? 31.013 58.291 54.458 1.00 45.52 83 GLY A N 1
ATOM 665 C CA . GLY A 1 96 ? 30.643 57.776 53.164 1.00 40.09 83 GLY A CA 1
ATOM 666 C C . GLY A 1 96 ? 31.004 56.323 52.970 1.00 45.94 83 GLY A C 1
ATOM 667 O O . GLY A 1 96 ? 30.808 55.504 53.875 1.00 49.07 83 GLY A O 1
ATOM 668 N N . TYR A 1 97 ? 31.510 55.986 51.781 1.00 48.95 84 TYR A N 1
ATOM 669 C CA . TYR A 1 97 ? 31.732 54.598 51.374 1.00 45.98 84 TYR A CA 1
ATOM 670 C C . TYR A 1 97 ? 33.063 54.511 50.640 1.00 51.04 84 TYR A C 1
ATOM 671 O O . TYR A 1 97 ? 33.169 54.958 49.491 1.00 58.57 84 TYR A O 1
ATOM 680 N N . LEU A 1 98 ? 34.062 53.900 51.270 1.00 47.83 85 LEU A N 1
ATOM 681 C CA . LEU A 1 98 ? 35.364 53.805 50.632 1.00 47.11 85 LEU A CA 1
ATOM 682 C C . LEU A 1 98 ? 35.418 52.626 49.663 1.00 48.55 85 LEU A C 1
ATOM 683 O O . LEU A 1 98 ? 34.647 51.667 49.760 1.00 53.07 85 LEU A O 1
ATOM 688 N N . ASP A 1 99 ? 36.331 52.720 48.691 1.00 51.00 86 ASP A N 1
ATOM 689 C CA . ASP A 1 99 ? 36.368 51.698 47.645 1.00 53.10 86 ASP A CA 1
ATOM 690 C C . ASP A 1 99 ? 36.976 50.398 48.163 1.00 52.15 86 ASP A C 1
ATOM 691 O O . ASP A 1 99 ? 36.661 49.306 47.663 1.00 50.97 86 ASP A O 1
ATOM 696 N N . MET A 1 100 ? 37.823 50.491 49.173 1.00 46.34 87 MET A N 1
ATOM 697 C CA . MET A 1 100 ? 38.421 49.314 49.767 1.00 46.32 87 MET A CA 1
ATOM 698 C C . MET A 1 100 ? 38.836 49.718 51.171 1.00 51.46 87 MET A C 1
ATOM 699 O O . MET A 1 100 ? 38.911 50.907 51.490 1.00 50.31 87 MET A O 1
ATOM 704 N N . CYS A 1 101 ? 39.099 48.720 52.013 1.00 51.68 88 CYS A N 1
ATOM 705 C CA . CYS A 1 101 ? 39.552 48.978 53.373 1.00 48.96 88 CYS A CA 1
ATOM 706 C C . CYS A 1 101 ? 40.246 47.724 53.890 1.00 53.91 88 CYS A C 1
ATOM 707 O O . CYS A 1 101 ? 39.723 46.613 53.734 1.00 48.84 88 CYS A O 1
ATOM 710 N N . GLY A 1 102 ? 41.428 47.902 54.483 1.00 53.54 89 GLY A N 1
ATOM 711 C CA . GLY A 1 102 ? 42.211 46.777 54.949 1.00 48.60 89 GLY A CA 1
ATOM 712 C C . GLY A 1 102 ? 41.599 46.066 56.138 1.00 47.42 89 GLY A C 1
ATOM 713 O O . GLY A 1 102 ? 41.292 44.872 56.066 1.00 46.04 89 GLY A O 1
ATOM 714 N N . HIS A 1 103 ? 41.407 46.801 57.234 1.00 40.99 90 HIS A N 1
ATOM 715 C CA . HIS A 1 103 ? 41.017 46.177 58.494 1.00 47.47 90 HIS A CA 1
ATOM 716 C C . HIS A 1 103 ? 39.630 45.551 58.425 1.00 47.72 90 HIS A C 1
ATOM 717 O O . HIS A 1 103 ? 39.368 44.561 59.125 1.00 39.65 90 HIS A O 1
ATOM 724 N N . ALA A 1 104 ? 38.723 46.121 57.615 1.00 51.48 91 ALA A N 1
ATOM 725 C CA . ALA A 1 104 ? 37.380 45.553 57.540 1.00 47.48 91 ALA A CA 1
ATOM 726 C C . ALA A 1 104 ? 37.400 44.211 56.833 1.00 46.91 91 ALA A C 1
ATOM 727 O O . ALA A 1 104 ? 36.609 43.314 57.161 1.00 43.24 91 ALA A O 1
ATOM 729 N N . THR A 1 105 ? 38.311 44.049 55.874 1.00 46.79 92 THR A N 1
ATOM 730 C CA . THR A 1 105 ? 38.417 42.771 55.188 1.00 45.04 92 THR A CA 1
ATOM 731 C C . THR A 1 105 ? 38.951 41.704 56.121 1.00 41.11 92 THR A C 1
ATOM 732 O O . THR A 1 105 ? 38.450 40.576 56.127 1.00 40.16 92 THR A O 1
ATOM 736 N N . MET A 1 106 ? 39.955 42.052 56.932 1.00 46.72 93 MET A N 1
ATOM 737 C CA . MET A 1 106 ? 40.439 41.130 57.952 1.00 42.76 93 MET A CA 1
ATOM 738 C C . MET A 1 106 ? 39.318 40.742 58.889 1.00 39.13 93 MET A C 1
ATOM 739 O O . MET A 1 106 ? 39.181 39.567 59.253 1.00 38.76 93 MET A O 1
ATOM 744 N N . GLY A 1 107 ? 38.470 41.708 59.238 1.00 35.74 94 GLY A N 1
ATOM 745 C CA . GLY A 1 107 ? 37.388 41.421 60.162 1.00 38.17 94 GLY A CA 1
ATOM 746 C C . GLY A 1 107 ? 36.299 40.577 59.537 1.00 42.20 94 GLY A C 1
ATOM 747 O O . GLY A 1 107 ? 35.713 39.711 60.199 1.00 38.82 94 GLY A O 1
ATOM 748 N N . VAL A 1 108 ? 36.000 40.824 58.256 1.00 42.15 95 VAL A N 1
ATOM 749 C CA . VAL A 1 108 ? 34.993 40.028 57.560 1.00 39.77 95 VAL A CA 1
ATOM 750 C C . VAL A 1 108 ? 35.459 38.584 57.440 1.00 40.60 95 VAL A C 1
ATOM 751 O O . VAL A 1 108 ? 34.657 37.643 57.538 1.00 42.45 95 VAL A O 1
ATOM 755 N N . ALA A 1 109 ? 36.766 38.382 57.275 1.00 42.58 96 ALA A N 1
ATOM 756 C CA . ALA A 1 109 ? 37.273 37.033 57.097 1.00 40.72 96 ALA A CA 1
ATOM 757 C C . ALA A 1 109 ? 37.181 36.259 58.396 1.00 41.21 96 ALA A C 1
ATOM 758 O O . ALA A 1 109 ? 36.834 35.078 58.388 1.00 44.98 96 ALA A O 1
ATOM 760 N N . THR A 1 110 ? 37.471 36.910 59.525 1.00 42.25 97 THR A N 1
ATOM 761 C CA . THR A 1 110 ? 37.325 36.240 60.814 1.00 43.65 97 THR A CA 1
ATOM 762 C C . THR A 1 110 ? 35.877 35.813 61.064 1.00 42.15 97 THR A C 1
ATOM 763 O O . THR A 1 110 ? 35.608 34.647 61.376 1.00 43.90 97 THR A O 1
ATOM 767 N N . VAL A 1 111 ? 34.928 36.746 60.923 1.00 41.64 98 VAL A N 1
ATOM 768 C CA . VAL A 1 111 ? 33.518 36.426 61.146 1.00 42.86 98 VAL A CA 1
ATOM 769 C C . VAL A 1 111 ? 33.088 35.303 60.216 1.00 44.36 98 VAL A C 1
ATOM 770 O O . VAL A 1 111 ? 32.536 34.279 60.648 1.00 38.44 98 VAL A O 1
ATOM 774 N N . LEU A 1 112 ? 33.378 35.476 58.921 1.00 48.12 99 LEU A N 1
ATOM 775 C CA . LEU A 1 112 ? 33.009 34.510 57.893 1.00 48.22 99 LEU A CA 1
ATOM 776 C C . LEU A 1 112 ? 33.440 33.088 58.246 1.00 49.51 99 LEU A C 1
ATOM 777 O O . LEU A 1 112 ? 32.749 32.121 57.894 1.00 48.01 99 LEU A O 1
ATOM 782 N N . VAL A 1 113 ? 34.567 32.944 58.948 1.00 42.83 100 VAL A N 1
ATOM 783 C CA . VAL A 1 113 ? 35.063 31.638 59.357 1.00 44.28 100 VAL A CA 1
ATOM 784 C C . VAL A 1 113 ? 34.506 31.258 60.728 1.00 49.53 100 VAL A C 1
ATOM 785 O O . VAL A 1 113 ? 33.784 30.256 60.853 1.00 47.96 100 VAL A O 1
ATOM 789 N N . GLU A 1 114 ? 34.816 32.062 61.757 1.00 43.28 101 GLU A N 1
ATOM 790 C CA . GLU A 1 114 ? 34.551 31.641 63.130 1.00 43.74 101 GLU A CA 1
ATOM 791 C C . GLU A 1 114 ? 33.075 31.344 63.356 1.00 48.75 101 GLU A C 1
ATOM 792 O O . GLU A 1 114 ? 32.738 30.468 64.168 1.00 46.90 101 GLU A O 1
ATOM 798 N N . LEU A 1 115 ? 32.189 32.035 62.628 1.00 47.45 102 LEU A N 1
ATOM 799 C CA . LEU A 1 115 ? 30.752 31.772 62.661 1.00 47.87 102 LEU A CA 1
ATOM 800 C C . LEU A 1 115 ? 30.330 30.635 61.738 1.00 49.24 102 LEU A C 1
ATOM 801 O O . LEU A 1 115 ? 29.132 30.324 61.672 1.00 47.13 102 LEU A O 1
ATOM 806 N N . GLY A 1 116 ? 31.266 30.014 61.024 1.00 52.50 103 GLY A N 1
ATOM 807 C CA . GLY A 1 116 ? 30.922 28.855 60.222 1.00 54.53 103 GLY A CA 1
ATOM 808 C C . GLY A 1 116 ? 30.106 29.163 58.987 1.00 54.03 103 GLY A C 1
ATOM 809 O O . GLY A 1 116 ? 29.356 28.298 58.522 1.00 46.44 103 GLY A O 1
ATOM 810 N N . ILE A 1 117 ? 30.226 30.384 58.454 1.00 51.97 104 ILE A N 1
ATOM 811 C CA . ILE A 1 117 ? 29.589 30.737 57.190 1.00 52.89 104 ILE A CA 1
ATOM 812 C C . ILE A 1 117 ? 30.334 30.133 56.000 1.00 55.65 104 ILE A C 1
ATOM 813 O O . ILE A 1 117 ? 29.721 29.810 54.976 1.00 54.66 104 ILE A O 1
ATOM 818 N N . ILE A 1 118 ? 31.647 29.973 56.117 1.00 56.03 105 ILE A N 1
ATOM 819 C CA . ILE A 1 118 ? 32.515 29.379 55.110 1.00 55.02 105 ILE A CA 1
ATOM 820 C C . ILE A 1 118 ? 33.082 28.094 55.706 1.00 64.63 105 ILE A C 1
ATOM 821 O O . ILE A 1 118 ? 33.168 27.951 56.932 1.00 62.51 105 ILE A O 1
ATOM 826 N N . GLU A 1 119 ? 33.449 27.144 54.846 1.00 66.24 106 GLU A N 1
ATOM 827 C CA . GLU A 1 119 ? 34.068 25.910 55.321 1.00 62.57 106 GLU A CA 1
ATOM 828 C C . GLU A 1 119 ? 35.448 26.207 55.912 1.00 64.23 106 GLU A C 1
ATOM 829 O O . GLU A 1 119 ? 36.353 26.658 55.200 1.00 60.56 106 GLU A O 1
ATOM 835 N N . LYS A 1 120 ? 35.608 25.974 57.218 1.00 61.86 107 LYS A N 1
ATOM 836 C CA . LYS A 1 120 ? 36.927 26.021 57.846 1.00 59.58 107 LYS A CA 1
ATOM 837 C C . LYS A 1 120 ? 37.815 24.953 57.225 1.00 64.06 107 LYS A C 1
ATOM 838 O O . LYS A 1 120 ? 37.388 23.807 57.069 1.00 70.61 107 LYS A O 1
ATOM 844 N N . LYS A 1 121 ? 39.050 25.296 56.867 1.00 62.11 108 LYS A N 1
ATOM 845 C CA . LYS A 1 121 ? 39.883 24.260 56.269 1.00 66.86 108 LYS A CA 1
ATOM 846 C C . LYS A 1 121 ? 41.364 24.503 56.549 1.00 65.38 108 LYS A C 1
ATOM 847 O O . LYS A 1 121 ? 41.771 25.566 57.038 1.00 55.71 108 LYS A O 1
ATOM 853 N N . GLU A 1 122 ? 42.163 23.434 56.283 1.00 67.67 109 GLU A N 1
ATOM 854 C CA . GLU A 1 122 ? 43.616 23.421 56.103 1.00 73.23 109 GLU A CA 1
ATOM 855 C C . GLU A 1 122 ? 44.278 24.094 57.309 1.00 72.07 109 GLU A C 1
ATOM 856 O O . GLU A 1 122 ? 43.667 24.135 58.393 1.00 72.94 109 GLU A O 1
ATOM 862 N N . PRO A 1 123 ? 45.530 24.574 57.199 1.00 68.14 110 PRO A N 1
ATOM 863 C CA . PRO A 1 123 ? 45.937 25.694 58.070 1.00 71.11 110 PRO A CA 1
ATOM 864 C C . PRO A 1 123 ? 45.287 27.010 57.680 1.00 69.53 110 PRO A C 1
ATOM 865 O O . PRO A 1 123 ? 44.922 27.799 58.564 1.00 67.51 110 PRO A O 1
ATOM 869 N N . TYR A 1 124 ? 45.141 27.278 56.383 1.00 64.77 111 TYR A N 1
ATOM 870 C CA . TYR A 1 124 ? 44.491 28.491 55.912 1.00 62.87 111 TYR A CA 1
ATOM 871 C C . TYR A 1 124 ? 43.180 28.130 55.235 1.00 57.45 111 TYR A C 1
ATOM 872 O O . TYR A 1 124 ? 43.132 27.208 54.416 1.00 53.53 111 TYR A O 1
ATOM 881 N N . THR A 1 125 ? 42.120 28.840 55.595 1.00 54.69 112 THR A N 1
ATOM 882 C CA . THR A 1 125 ? 40.898 28.832 54.813 1.00 59.98 112 THR A CA 1
ATOM 883 C C . THR A 1 125 ? 40.785 30.192 54.136 1.00 55.98 112 THR A C 1
ATOM 884 O O . THR A 1 125 ? 41.034 31.225 54.762 1.00 54.09 112 THR A O 1
ATOM 888 N N . THR A 1 126 ? 40.475 30.177 52.844 1.00 57.87 113 THR A N 1
ATOM 889 C CA . THR A 1 126 ? 40.653 31.320 51.958 1.00 58.74 113 THR A CA 1
ATOM 890 C C . THR A 1 126 ? 39.289 31.796 51.467 1.00 56.66 113 THR A C 1
ATOM 891 O O . THR A 1 126 ? 38.364 30.992 51.293 1.00 55.12 113 THR A O 1
ATOM 895 N N . VAL A 1 127 ? 39.151 33.115 51.308 1.00 60.37 114 VAL A N 1
ATOM 896 C CA . VAL A 1 127 ? 37.912 33.738 50.850 1.00 53.71 114 VAL A CA 1
ATOM 897 C C . VAL A 1 127 ? 38.247 34.717 49.744 1.00 53.69 114 VAL A C 1
ATOM 898 O O . VAL A 1 127 ? 39.179 35.522 49.877 1.00 52.04 114 VAL A O 1
ATOM 902 N N . LYS A 1 128 ? 37.488 34.648 48.661 1.00 54.88 115 LYS A N 1
ATOM 903 C CA . LYS A 1 128 ? 37.565 35.615 47.579 1.00 50.63 115 LYS A CA 1
ATOM 904 C C . LYS A 1 128 ? 36.413 36.589 47.769 1.00 48.02 115 LYS A C 1
ATOM 905 O O . LYS A 1 128 ? 35.276 36.164 47.995 1.00 54.07 115 LYS A O 1
ATOM 911 N N . LEU A 1 129 ? 36.701 37.885 47.713 1.00 46.91 116 LEU A N 1
ATOM 912 C CA . LEU A 1 129 ? 35.694 38.912 47.978 1.00 50.34 116 LEU A CA 1
ATOM 913 C C . LEU A 1 129 ? 35.614 39.905 46.827 1.00 53.90 116 LEU A C 1
ATOM 914 O O . LEU A 1 129 ? 36.644 40.410 46.367 1.00 56.88 116 LEU A O 1
ATOM 919 N N . GLU A 1 130 ? 34.401 40.210 46.378 1.00 49.51 117 GLU A N 1
ATOM 920 C CA . GLU A 1 130 ? 34.210 41.212 45.331 1.00 50.60 117 GLU A CA 1
ATOM 921 C C . GLU A 1 130 ? 34.096 42.575 46.005 1.00 49.91 117 GLU A C 1
ATOM 922 O O . GLU A 1 130 ? 33.083 42.877 46.642 1.00 53.26 117 GLU A O 1
ATOM 928 N N . THR A 1 131 ? 35.139 43.399 45.890 1.00 47.84 118 THR A N 1
ATOM 929 C CA . THR A 1 131 ? 35.124 44.730 46.500 1.00 51.41 118 THR A CA 1
ATOM 930 C C . THR A 1 131 ? 35.123 45.808 45.422 1.00 51.71 118 THR A C 1
ATOM 931 O O . THR A 1 131 ? 35.532 45.560 44.282 1.00 54.21 118 THR A O 1
ATOM 935 N N . PRO A 1 132 ? 34.670 47.021 45.746 1.00 50.42 119 PRO A N 1
ATOM 936 C CA . PRO A 1 132 ? 34.626 48.077 44.721 1.00 50.52 119 PRO A CA 1
ATOM 937 C C . PRO A 1 132 ? 35.914 48.259 43.937 1.00 50.80 119 PRO A C 1
ATOM 938 O O . PRO A 1 132 ? 35.855 48.492 42.721 1.00 47.64 119 PRO A O 1
ATOM 942 N N . ALA A 1 133 ? 37.072 48.158 44.590 1.00 49.90 120 ALA A N 1
ATOM 943 C CA . ALA A 1 133 ? 38.353 48.421 43.944 1.00 49.95 120 ALA A CA 1
ATOM 944 C C . ALA A 1 133 ? 38.980 47.171 43.357 1.00 48.99 120 ALA A C 1
ATOM 945 O O . ALA A 1 133 ? 40.143 47.211 42.942 1.00 53.27 120 ALA A O 1
ATOM 947 N N . GLY A 1 134 ? 38.250 46.063 43.329 1.00 45.59 121 GLY A N 1
ATOM 948 C CA . GLY A 1 134 ? 38.804 44.853 42.768 1.00 46.50 121 GLY A CA 1
ATOM 949 C C . GLY A 1 134 ? 38.589 43.626 43.628 1.00 54.80 121 GLY A C 1
ATOM 950 O O . GLY A 1 134 ? 38.177 43.730 44.789 1.00 52.45 121 GLY A O 1
ATOM 951 N N . LEU A 1 135 ? 38.865 42.450 43.062 1.00 50.98 122 LEU A N 1
ATOM 952 C CA . LEU A 1 135 ? 38.695 41.206 43.797 1.00 48.66 122 LEU A CA 1
ATOM 953 C C . LEU A 1 135 ? 39.848 41.027 44.777 1.00 51.01 122 LEU A C 1
ATOM 954 O O . LEU A 1 135 ? 41.016 41.254 44.425 1.00 51.88 122 LEU A O 1
ATOM 959 N N . VAL A 1 136 ? 39.509 40.631 46.011 1.00 50.67 123 VAL A N 1
ATOM 960 C CA . VAL A 1 136 ? 40.428 40.658 47.139 1.00 48.61 123 VAL A CA 1
ATOM 961 C C . VAL A 1 136 ? 40.400 39.335 47.872 1.00 47.51 123 VAL A C 1
ATOM 962 O O . VAL A 1 136 ? 39.338 38.900 48.319 1.00 49.88 123 VAL A O 1
ATOM 966 N N . GLU A 1 137 ? 41.569 38.712 47.999 1.00 51.90 124 GLU A N 1
ATOM 967 C CA . GLU A 1 137 ? 41.682 37.397 48.604 1.00 51.40 124 GLU A CA 1
ATOM 968 C C . GLU A 1 137 ? 42.056 37.577 50.060 1.00 48.04 124 GLU A C 1
ATOM 969 O O . GLU A 1 137 ? 42.947 38.368 50.383 1.00 48.32 124 GLU A O 1
ATOM 975 N N . ALA A 1 138 ? 41.361 36.866 50.934 1.00 48.67 125 ALA A N 1
ATOM 976 C CA . ALA A 1 138 ? 41.659 36.906 52.360 1.00 50.33 125 ALA A CA 1
ATOM 977 C C . ALA A 1 138 ? 42.038 35.502 52.808 1.00 49.78 125 ALA A C 1
ATOM 978 O O . ALA A 1 138 ? 41.271 34.548 52.606 1.00 52.63 125 ALA A O 1
ATOM 980 N N . LYS A 1 139 ? 43.230 35.368 53.377 1.00 43.84 126 LYS A N 1
ATOM 981 C CA . LYS A 1 139 ? 43.737 34.082 53.845 1.00 48.73 126 LYS A CA 1
ATOM 982 C C . LYS A 1 139 ? 43.791 34.089 55.376 1.00 50.11 126 LYS A C 1
ATOM 983 O O . LYS A 1 139 ? 44.560 34.851 55.975 1.00 51.13 126 LYS A O 1
ATOM 989 N N . ALA A 1 140 ? 42.986 33.243 56.007 1.00 46.88 127 ALA A N 1
ATOM 990 C CA . ALA A 1 140 ? 42.890 33.198 57.460 1.00 49.52 127 ALA A CA 1
ATOM 991 C C . ALA A 1 140 ? 43.580 31.951 58.008 1.00 57.07 127 ALA A C 1
ATOM 992 O O . 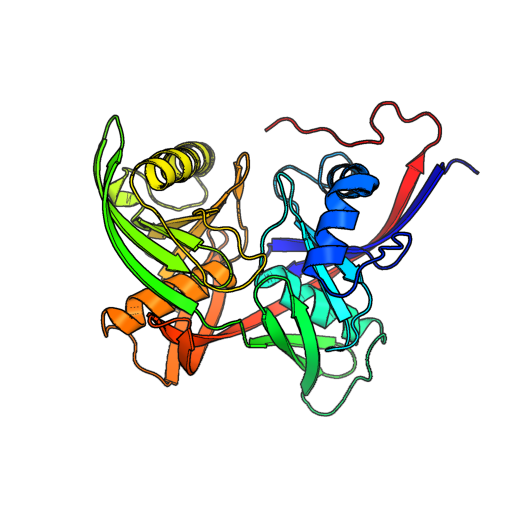ALA A 1 140 ? 43.243 30.824 57.625 1.00 56.29 127 ALA A O 1
ATOM 994 N N . LYS A 1 141 ? 44.527 32.163 58.917 1.00 56.13 128 LYS A N 1
ATOM 995 C CA . LYS A 1 141 ? 45.142 31.087 59.681 1.00 56.78 128 LYS A CA 1
ATOM 996 C C . LYS A 1 141 ? 44.208 30.710 60.828 1.00 59.53 128 LYS A C 1
ATOM 997 O O . LYS A 1 141 ? 43.853 31.570 61.648 1.00 57.90 128 LYS A O 1
ATOM 1003 N N . VAL A 1 142 ? 43.792 29.440 60.886 1.00 61.94 129 VAL A N 1
ATOM 1004 C CA . VAL A 1 142 ? 42.825 28.983 61.882 1.00 65.83 129 VAL A CA 1
ATOM 1005 C C . VAL A 1 142 ? 43.446 27.898 62.758 1.00 71.92 129 VAL A C 1
ATOM 1006 O O . VAL A 1 142 ? 43.954 26.888 62.256 1.00 78.18 129 VAL A O 1
ATOM 1010 N N . LYS A 1 143 ? 43.440 28.136 64.067 1.00 70.63 130 LYS A N 1
ATOM 1011 C CA . LYS A 1 143 ? 43.811 27.154 65.075 1.00 70.21 130 LYS A CA 1
ATOM 1012 C C . LYS A 1 143 ? 42.547 26.743 65.827 1.00 75.09 130 LYS A C 1
ATOM 1013 O O . LYS A 1 143 ? 41.942 27.562 66.531 1.00 70.28 130 LYS A O 1
ATOM 1019 N N . GLY A 1 144 ? 42.161 25.476 65.679 1.00 75.21 131 GLY A N 1
ATOM 1020 C CA . GLY A 1 144 ? 40.914 24.975 66.211 1.00 69.51 131 GLY A CA 1
ATOM 1021 C C . GLY A 1 144 ? 39.737 25.607 65.502 1.00 70.54 131 GLY A C 1
ATOM 1022 O O . GLY A 1 144 ? 39.486 25.341 64.320 1.00 76.10 131 GLY A O 1
ATOM 1023 N N . GLY A 1 145 ? 38.997 26.444 66.209 1.00 65.95 132 GLY A N 1
ATOM 1024 C CA . GLY A 1 145 ? 37.974 27.215 65.538 1.00 70.73 132 GLY A CA 1
ATOM 1025 C C . GLY A 1 145 ? 38.458 28.628 65.288 1.00 73.77 132 GLY A C 1
ATOM 1026 O O . GLY A 1 145 ? 37.944 29.312 64.395 1.00 65.33 132 GLY A O 1
ATOM 1027 N N . VAL A 1 146 ? 39.482 29.052 66.061 1.00 71.99 133 VAL A N 1
ATOM 1028 C CA . VAL A 1 146 ? 39.891 30.452 66.176 1.00 64.67 133 VAL A CA 1
ATOM 1029 C C . VAL A 1 146 ? 40.714 30.868 64.966 1.00 64.50 133 VAL A C 1
ATOM 1030 O O . VAL A 1 146 ? 41.617 30.145 64.535 1.00 66.21 133 VAL A O 1
ATOM 1034 N N . VAL A 1 147 ? 40.421 32.046 64.422 1.00 60.38 134 VAL A N 1
ATOM 1035 C CA . VAL A 1 147 ? 41.276 32.651 63.408 1.00 57.54 134 VAL A CA 1
ATOM 1036 C C . VAL A 1 147 ? 42.362 33.439 64.124 1.00 55.59 134 VAL A C 1
ATOM 1037 O O . VAL A 1 147 ? 42.069 34.366 64.892 1.00 60.79 134 VAL A O 1
ATOM 1041 N N . LYS A 1 148 ? 43.615 33.058 63.895 1.00 52.63 135 LYS A N 1
ATOM 1042 C CA . LYS A 1 148 ? 44.678 33.685 64.657 1.00 56.10 135 LYS A CA 1
ATOM 1043 C C . LYS A 1 148 ? 45.208 34.914 63.944 1.00 53.16 135 LYS A C 1
ATOM 1044 O O . LYS A 1 148 ? 45.660 35.869 64.601 1.00 46.54 135 LYS A O 1
ATOM 1050 N N . GLU A 1 149 ? 45.144 34.918 62.612 1.00 46.45 136 GLU A N 1
ATOM 1051 C CA . GLU A 1 149 ? 45.504 36.099 61.847 1.00 43.29 136 GLU A CA 1
ATOM 1052 C C . GLU A 1 149 ? 44.906 35.945 60.463 1.00 45.36 136 GLU A C 1
ATOM 1053 O O . GLU A 1 149 ? 44.449 34.868 60.080 1.00 48.65 136 GLU A O 1
ATOM 1059 N N . VAL A 1 150 ? 44.876 37.046 59.731 1.00 44.26 137 VAL A N 1
ATOM 1060 C CA . VAL A 1 150 ? 44.362 37.064 58.370 1.00 46.46 137 VAL A CA 1
ATOM 1061 C C . VAL A 1 150 ? 45.387 37.762 57.498 1.00 44.09 137 VAL A C 1
ATOM 1062 O O . VAL A 1 150 ? 45.966 38.774 57.911 1.00 47.63 137 VAL A O 1
ATOM 1066 N N . THR A 1 151 ? 45.619 37.238 56.298 1.00 39.36 138 THR A N 1
ATOM 1067 C CA . THR A 1 151 ? 46.464 37.927 55.328 1.00 47.14 138 THR A CA 1
ATOM 1068 C C . THR A 1 151 ? 45.596 38.380 54.164 1.00 45.31 138 THR A C 1
ATOM 1069 O O . THR A 1 151 ? 44.955 37.554 53.500 1.00 50.01 138 THR A O 1
ATOM 1073 N N . VAL A 1 152 ? 45.554 39.685 53.934 1.00 40.51 139 VAL A N 1
ATOM 1074 C CA . VAL A 1 152 ? 44.755 40.251 52.853 1.00 46.78 139 VAL A CA 1
ATOM 1075 C C . VAL A 1 152 ? 45.665 40.474 51.658 1.00 45.43 139 VAL A C 1
ATOM 1076 O O . VAL A 1 152 ? 46.645 41.227 51.746 1.00 43.03 139 VAL A O 1
ATOM 1080 N N . VAL A 1 153 ? 45.351 39.807 50.547 1.00 44.75 140 VAL A N 1
ATOM 1081 C CA . VAL A 1 153 ? 46.004 40.114 49.284 1.00 46.05 140 VAL A CA 1
ATOM 1082 C C . VAL A 1 153 ? 45.287 41.313 48.700 1.00 49.35 140 VAL A C 1
ATOM 1083 O O . VAL A 1 153 ? 44.364 41.154 47.887 1.00 54.49 140 VAL A O 1
ATOM 1087 N N . ASP A 1 154 ? 45.686 42.510 49.130 1.00 44.50 141 ASP A N 1
ATOM 1088 C CA . ASP A 1 154 ? 45.031 43.725 48.671 1.00 49.80 141 ASP A CA 1
ATOM 1089 C C . ASP A 1 154 ? 45.162 43.876 47.146 1.00 51.54 141 ASP A C 1
ATOM 1090 O O . ASP A 1 154 ? 45.962 43.197 46.489 1.00 48.70 141 ASP A O 1
ATOM 1095 N N . VAL A 1 155 ? 44.313 44.741 46.587 1.00 51.19 142 VAL A N 1
ATOM 1096 C CA . VAL A 1 155 ? 44.276 45.076 45.161 1.00 53.95 142 VAL A CA 1
ATOM 1097 C C . VAL A 1 155 ? 45.571 45.778 44.770 1.00 51.56 142 VAL A C 1
ATOM 1098 O O . VAL A 1 155 ? 46.245 46.366 45.635 1.00 51.12 142 VAL A O 1
ATOM 1102 N N . PRO A 1 156 ? 45.942 45.750 43.491 1.00 47.94 143 PRO A N 1
ATOM 1103 C CA . PRO A 1 156 ? 47.181 46.406 43.056 1.00 51.17 143 PRO A CA 1
ATOM 1104 C C . PRO A 1 156 ? 47.230 47.868 43.464 1.00 49.55 143 PRO A C 1
ATOM 1105 O O . PRO A 1 156 ? 46.310 48.640 43.180 1.00 56.71 143 PRO A O 1
ATOM 1109 N N . SER A 1 157 ? 48.317 48.237 44.138 1.00 47.40 144 SER A N 1
ATOM 1110 C CA . SER A 1 157 ? 48.558 49.580 44.647 1.00 52.76 144 SER A CA 1
ATOM 1111 C C . SER A 1 157 ? 49.698 50.236 43.872 1.00 57.96 144 SER A C 1
ATOM 1112 O O . SER A 1 157 ? 50.609 49.556 43.394 1.00 61.09 144 SER A O 1
ATOM 1115 N N . PHE A 1 158 ? 49.682 51.567 43.785 1.00 57.81 145 PHE A N 1
ATOM 1116 C CA . PHE A 1 158 ? 50.698 52.252 42.999 1.00 58.43 145 PHE A CA 1
ATOM 1117 C C . PHE A 1 158 ? 50.960 53.663 43.511 1.00 63.72 145 PHE A C 1
ATOM 1118 O O . PHE A 1 158 ? 50.144 54.262 44.220 1.00 64.08 145 PHE A O 1
ATOM 1126 N N . TYR A 1 159 ? 52.105 54.202 43.088 1.00 67.18 146 TYR A N 1
ATOM 1127 C CA . TYR A 1 159 ? 52.501 55.580 43.356 1.00 66.28 146 TYR A CA 1
ATOM 1128 C C . TYR A 1 159 ? 52.037 56.472 42.220 1.00 64.47 146 TYR A C 1
ATOM 1129 O O . TYR A 1 159 ? 52.176 56.109 41.048 1.00 70.51 146 TYR A O 1
ATOM 1138 N N . VAL A 1 160 ? 51.481 57.633 42.570 1.00 64.51 147 VAL A N 1
ATOM 1139 C CA . VAL A 1 160 ? 50.986 58.571 41.576 1.00 71.62 147 VAL A CA 1
ATOM 1140 C C . VAL A 1 160 ? 51.937 59.750 41.371 1.00 71.23 147 VAL A C 1
ATOM 1141 O O . VAL A 1 160 ? 52.048 60.252 40.245 1.00 69.33 147 VAL A O 1
ATOM 1145 N N . GLY A 1 161 ? 52.641 60.178 42.405 1.00 68.03 148 GLY A N 1
ATOM 1146 C CA . GLY A 1 161 ? 53.577 61.281 42.320 1.00 68.95 148 GLY A CA 1
ATOM 1147 C C . GLY A 1 161 ? 53.710 61.964 43.664 1.00 75.22 148 GLY A C 1
ATOM 1148 O O . GLY A 1 161 ? 52.924 61.741 44.593 1.00 73.21 148 GLY A O 1
ATOM 1149 N N . GLU A 1 162 ? 54.753 62.789 43.773 1.00 75.37 149 GLU A N 1
ATOM 1150 C CA . GLU A 1 162 ? 54.876 63.708 44.893 1.00 79.42 149 GLU A CA 1
ATOM 1151 C C . GLU A 1 162 ? 54.582 65.108 44.378 1.00 79.63 149 GLU A C 1
ATOM 1152 O O . GLU A 1 162 ? 54.675 65.377 43.177 1.00 74.80 149 GLU A O 1
ATOM 1158 N N . PHE A 1 163 ? 54.144 65.982 45.285 1.00 83.33 150 PHE A N 1
ATOM 1159 C CA . PHE A 1 163 ? 53.639 67.283 44.872 1.00 79.14 150 PHE A CA 1
ATOM 1160 C C . PHE A 1 163 ? 54.000 68.335 45.902 1.00 83.83 150 PHE A C 1
ATOM 1161 O O . PHE A 1 163 ? 54.108 68.055 47.102 1.00 80.99 150 PHE A O 1
ATOM 1169 N N . VAL A 1 164 ? 54.179 69.552 45.402 1.00 85.02 151 VAL A N 1
ATOM 1170 C CA . VAL A 1 164 ? 54.418 70.722 46.235 1.00 86.58 151 VAL A CA 1
ATOM 1171 C C . VAL A 1 164 ? 53.095 71.473 46.236 1.00 85.11 151 VAL A C 1
ATOM 1172 O O . VAL A 1 164 ? 52.755 72.186 45.295 1.00 90.49 151 VAL A O 1
ATOM 1176 N N . ILE A 1 165 ? 52.321 71.289 47.290 1.00 80.38 152 ILE A N 1
ATOM 1177 C CA . ILE A 1 165 ? 51.026 71.927 47.391 1.00 84.81 152 ILE A CA 1
ATOM 1178 C C . ILE A 1 165 ? 51.133 73.107 48.354 1.00 86.14 152 ILE A C 1
ATOM 1179 O O . ILE A 1 165 ? 52.046 73.194 49.190 1.00 82.78 152 ILE A O 1
ATOM 1184 N N . GLU A 1 166 ? 50.186 74.041 48.221 1.00 82.64 153 GLU A N 1
ATOM 1185 C CA . GLU A 1 166 ? 50.119 75.228 49.070 1.00 84.19 153 GLU A CA 1
ATOM 1186 C C . GLU A 1 166 ? 49.166 74.952 50.232 1.00 84.14 153 GLU A C 1
ATOM 1187 O O . GLU A 1 166 ? 47.954 74.809 50.034 1.00 82.57 153 GLU A O 1
ATOM 1189 N N . TYR A 1 167 ? 49.720 74.874 51.444 1.00 85.05 154 TYR A N 1
ATOM 1190 C CA . TYR A 1 167 ? 48.952 74.705 52.671 1.00 86.03 154 TYR A CA 1
ATOM 1191 C C . TYR A 1 167 ? 48.942 76.031 53.426 1.00 89.86 154 TYR A C 1
ATOM 1192 O O . TYR A 1 167 ? 49.993 76.446 53.947 1.00 88.52 154 TYR A O 1
ATOM 1201 N N . PRO A 1 168 ? 47.812 76.745 53.484 1.00 91.71 155 PRO A N 1
ATOM 1202 C CA . PRO A 1 168 ? 47.798 78.061 54.140 1.00 90.97 155 PRO A CA 1
ATOM 1203 C C . PRO A 1 168 ? 48.289 77.996 55.579 1.00 91.48 155 PRO A C 1
ATOM 1204 O O . PRO A 1 168 ? 48.084 77.010 56.292 1.00 88.86 155 PRO A O 1
ATOM 1208 N N . GLY A 1 169 ? 48.952 79.070 56.003 1.00 91.12 156 GLY A N 1
ATOM 1209 C CA . GLY A 1 169 ? 49.569 79.098 57.310 1.00 86.59 156 GLY A CA 1
ATOM 1210 C C . GLY A 1 169 ? 50.816 78.257 57.430 1.00 85.93 156 GLY A C 1
ATOM 1211 O O . GLY A 1 169 ? 51.392 78.185 58.521 1.00 91.97 156 GLY A O 1
ATOM 1212 N N . ARG A 1 170 ? 51.253 77.622 56.345 1.00 84.30 157 ARG A N 1
ATOM 1213 C CA . ARG A 1 170 ? 52.408 76.730 56.375 1.00 84.92 157 ARG A CA 1
ATOM 1214 C C . ARG A 1 170 ? 53.328 76.877 55.174 1.00 84.55 157 ARG A C 1
ATOM 1215 O O . ARG A 1 170 ? 54.488 76.454 55.258 1.00 87.78 157 ARG A O 1
ATOM 1223 N N . GLY A 1 171 ? 52.869 77.441 54.061 1.00 78.39 158 GLY A N 1
ATOM 1224 C CA . GLY A 1 171 ? 53.728 77.619 52.911 1.00 82.34 158 GLY A CA 1
ATOM 1225 C C . GLY A 1 171 ? 53.567 76.527 51.879 1.00 81.37 158 GLY A C 1
ATOM 1226 O O . GLY A 1 171 ? 52.464 76.306 51.374 1.00 85.43 158 GLY A O 1
ATOM 1227 N N . LYS A 1 172 ? 54.656 75.840 51.546 1.00 79.76 159 LYS A N 1
ATOM 1228 C CA . LYS A 1 172 ? 54.620 74.757 50.572 1.00 88.24 159 LYS A CA 1
ATOM 1229 C C . LYS A 1 172 ? 55.105 73.488 51.252 1.00 85.72 159 LYS A C 1
ATOM 1230 O O . LYS A 1 172 ? 56.170 73.481 51.883 1.00 76.18 159 LYS A O 1
ATOM 1236 N N . ILE A 1 173 ? 54.301 72.431 51.140 1.00 84.43 160 ILE A N 1
ATOM 1237 C CA . ILE A 1 173 ? 54.561 71.154 51.785 1.00 80.09 160 ILE A CA 1
ATOM 1238 C C . ILE A 1 173 ? 54.888 70.136 50.705 1.00 83.34 160 ILE A C 1
ATOM 1239 O O . ILE A 1 173 ? 54.288 70.151 49.620 1.00 78.28 160 ILE A O 1
ATOM 1241 N N . LYS A 1 174 ? 55.867 69.272 50.992 1.00 85.65 161 LYS A N 1
ATOM 1242 C CA . LYS A 1 174 ? 56.154 68.123 50.136 1.00 88.55 161 LYS A CA 1
ATOM 1243 C C . LYS A 1 174 ? 55.222 66.973 50.516 1.00 79.05 161 LYS A C 1
ATOM 1244 O O . LYS A 1 174 ? 55.101 66.623 51.696 1.00 76.23 161 LYS A O 1
ATOM 1246 N N . VAL A 1 175 ? 54.561 66.388 49.519 1.00 74.45 162 VAL A N 1
ATOM 1247 C CA . VAL A 1 175 ? 53.446 65.476 49.761 1.00 78.41 162 VAL A CA 1
ATOM 1248 C C . VAL A 1 175 ? 53.452 64.362 48.719 1.00 78.92 162 VAL A C 1
ATOM 1249 O O . VAL A 1 175 ? 53.583 64.628 47.518 1.00 74.12 162 VAL A O 1
ATOM 1253 N N . ASP A 1 176 ? 53.310 63.116 49.181 1.00 75.13 163 ASP A N 1
ATOM 1254 C CA . ASP A 1 176 ? 53.155 61.958 48.308 1.00 76.84 163 ASP A CA 1
ATOM 1255 C C . ASP A 1 176 ? 51.676 61.594 48.157 1.00 72.25 163 ASP A C 1
ATOM 1256 O O . ASP A 1 176 ? 50.847 61.899 49.021 1.00 73.09 163 ASP A O 1
ATOM 1261 N N . VAL A 1 177 ? 51.354 60.918 47.056 1.00 63.97 164 VAL A N 1
ATOM 1262 C CA . VAL A 1 177 ? 49.980 60.564 46.720 1.00 64.57 164 VAL A CA 1
ATOM 1263 C C . VAL A 1 177 ? 50.007 59.178 46.091 1.00 65.78 164 VAL A C 1
ATOM 1264 O O . VAL A 1 177 ? 50.524 59.004 44.979 1.00 66.19 164 VAL A O 1
ATOM 1268 N N . ALA A 1 178 ? 49.451 58.196 46.786 1.00 62.18 165 ALA A N 1
ATOM 1269 C CA . ALA A 1 178 ? 49.430 56.836 46.280 1.00 62.99 165 ALA A CA 1
ATOM 1270 C C . ALA A 1 178 ? 48.038 56.241 46.446 1.00 63.48 165 ALA A C 1
ATOM 1271 O O . ALA A 1 178 ? 47.162 56.793 47.122 1.00 57.94 165 ALA A O 1
ATOM 1273 N N . PHE A 1 179 ? 47.851 55.087 45.820 1.00 61.45 166 PHE A N 1
ATOM 1274 C CA . PHE A 1 179 ? 46.585 54.374 45.847 1.00 58.50 166 PHE A CA 1
ATOM 1275 C C . PHE A 1 179 ? 46.831 52.970 46.391 1.00 59.75 166 PHE A C 1
ATOM 1276 O O . PHE A 1 179 ? 47.662 52.231 45.861 1.00 56.04 166 PHE A O 1
ATOM 1284 N N . GLY A 1 180 ? 46.129 52.612 47.458 1.00 62.15 167 GLY A N 1
ATOM 1285 C CA . GLY A 1 180 ? 46.182 51.252 47.954 1.00 59.87 167 GLY A CA 1
ATOM 1286 C C . GLY A 1 180 ? 44.797 50.638 48.071 1.00 57.95 167 GLY A C 1
ATOM 1287 O O . GLY A 1 180 ? 44.532 49.858 48.994 1.00 56.55 167 GLY A O 1
ATOM 1288 N N . GLY A 1 181 ? 43.914 50.965 47.123 1.00 51.89 168 GLY A N 1
ATOM 1289 C CA . GLY A 1 181 ? 42.497 50.682 47.218 1.00 50.24 168 GLY A CA 1
ATOM 1290 C C . GLY A 1 181 ? 41.669 51.923 47.457 1.00 50.90 168 GLY A C 1
ATOM 1291 O O . GLY A 1 181 ? 40.469 51.934 47.154 1.00 50.77 168 GLY A O 1
ATOM 1292 N N . ASN A 1 182 ? 42.282 52.951 48.031 1.00 51.12 169 ASN A N 1
ATOM 1293 C CA . ASN A 1 182 ? 41.812 54.323 48.000 1.00 51.03 169 ASN A CA 1
ATOM 1294 C C . ASN A 1 182 ? 43.045 55.183 47.762 1.00 54.27 169 ASN A C 1
ATOM 1295 O O . ASN A 1 182 ? 44.169 54.765 48.044 1.00 55.39 169 ASN A O 1
ATOM 1300 N N . PHE A 1 183 ? 42.838 56.382 47.235 1.00 54.62 170 PHE A N 1
ATOM 1301 C CA . PHE A 1 183 ? 43.937 57.323 47.100 1.00 55.42 170 PHE A CA 1
ATOM 1302 C C . PHE A 1 183 ? 44.209 58.016 48.434 1.00 55.26 170 PHE A C 1
ATOM 1303 O O . PHE A 1 183 ? 43.281 58.380 49.161 1.00 54.88 170 PHE A O 1
ATOM 1311 N N . TYR A 1 184 ? 45.489 58.228 48.739 1.00 57.13 171 TYR A N 1
ATOM 1312 C CA . TYR A 1 184 ? 45.915 58.790 50.014 1.00 57.72 171 TYR A CA 1
ATOM 1313 C C . TYR A 1 184 ? 46.815 60.002 49.794 1.00 62.60 171 TYR A C 1
ATOM 1314 O O . TYR A 1 184 ? 47.557 60.066 48.806 1.00 60.01 171 TYR A O 1
ATOM 1323 N N . VAL A 1 185 ? 46.724 60.972 50.714 1.00 59.02 172 VAL A N 1
ATOM 1324 C CA . VAL A 1 185 ? 47.713 62.041 50.865 1.00 62.99 172 VAL A CA 1
ATOM 1325 C C . VAL A 1 185 ? 48.643 61.641 51.993 1.00 66.94 172 VAL A C 1
ATOM 1326 O O . VAL A 1 185 ? 48.253 61.683 53.166 1.00 63.24 172 VAL A O 1
ATOM 1330 N N . ILE A 1 186 ? 49.886 61.317 51.668 1.00 64.95 173 ILE A N 1
ATOM 1331 C CA . ILE A 1 186 ? 50.881 61.014 52.684 1.00 65.15 173 ILE A CA 1
ATOM 1332 C C . ILE A 1 186 ? 51.760 62.240 52.868 1.00 68.83 173 ILE A C 1
ATOM 1333 O O . ILE A 1 186 ? 52.176 62.870 51.886 1.00 71.36 173 ILE A O 1
ATOM 1338 N N . ALA A 1 187 ? 52.035 62.575 54.127 1.00 64.95 174 ALA A N 1
ATOM 1339 C CA . ALA A 1 187 ? 52.801 63.758 54.484 1.00 66.03 174 ALA A CA 1
ATOM 1340 C C . ALA A 1 187 ? 53.354 63.578 55.895 1.00 73.85 174 ALA A C 1
ATOM 1341 O O . ALA A 1 187 ? 52.656 63.084 56.783 1.00 72.16 174 ALA A O 1
ATOM 1343 N N . ASP A 1 188 ? 54.612 63.965 56.093 1.00 76.54 175 ASP A N 1
ATOM 1344 C CA . ASP A 1 188 ? 55.212 63.868 57.416 1.00 69.20 175 ASP A CA 1
ATOM 1345 C C . ASP A 1 188 ? 54.554 64.864 58.352 1.00 69.29 175 ASP A C 1
ATOM 1346 O O . ASP A 1 188 ? 54.343 66.027 57.996 1.00 69.06 175 ASP A O 1
ATOM 1351 N N . ALA A 1 189 ? 54.243 64.403 59.565 1.00 70.37 176 ALA A N 1
ATOM 1352 C CA . ALA A 1 189 ? 53.566 65.263 60.531 1.00 70.71 176 ALA A CA 1
ATOM 1353 C C . ALA A 1 189 ? 54.423 66.465 60.917 1.00 71.59 176 ALA A C 1
ATOM 1354 O O . ALA A 1 189 ? 53.928 67.599 60.948 1.00 70.83 176 ALA A O 1
ATOM 1356 N N . ARG A 1 190 ? 55.707 66.247 61.220 1.00 72.53 177 ARG A N 1
ATOM 1357 C CA . ARG A 1 190 ? 56.537 67.368 61.644 1.00 70.78 177 ARG A CA 1
ATOM 1358 C C . ARG A 1 190 ? 56.682 68.414 60.555 1.00 65.95 177 ARG A C 1
ATOM 1359 O O . ARG A 1 190 ? 56.923 69.583 60.866 1.00 61.72 177 ARG A O 1
ATOM 1367 N N . ASP A 1 191 ? 56.506 68.021 59.292 1.00 70.53 178 ASP A N 1
ATOM 1368 C CA . ASP A 1 191 ? 56.449 69.000 58.210 1.00 72.48 178 ASP A CA 1
ATOM 1369 C C . ASP A 1 191 ? 55.296 69.983 58.383 1.00 74.21 178 ASP A C 1
ATOM 1370 O O . ASP A 1 191 ? 55.387 71.132 57.943 1.00 81.98 178 ASP A O 1
ATOM 1375 N N . LEU A 1 192 ? 54.211 69.564 59.017 1.00 72.55 179 LEU A N 1
ATOM 1376 C CA . LEU A 1 192 ? 53.100 70.459 59.287 1.00 73.73 179 LEU A CA 1
ATOM 1377 C C . LEU A 1 192 ? 53.000 70.840 60.759 1.00 76.07 179 LEU A C 1
ATOM 1378 O O . LEU A 1 192 ? 51.968 71.371 61.185 1.00 77.37 179 LEU A O 1
ATOM 1383 N N . GLY A 1 193 ? 54.043 70.581 61.547 1.00 72.94 180 GLY A N 1
ATOM 1384 C CA . GLY A 1 193 ? 54.154 71.191 62.864 1.00 76.61 180 GLY A CA 1
ATOM 1385 C C . GLY A 1 193 ? 53.571 70.407 64.010 1.00 73.33 180 GLY A C 1
ATOM 1386 O O . GLY A 1 193 ? 53.278 71.000 65.058 1.00 69.08 180 GLY A O 1
ATOM 1387 N N . LEU A 1 194 ? 53.397 69.096 63.846 1.00 72.36 181 LEU A N 1
ATOM 1388 C CA . LEU A 1 194 ? 52.840 68.233 64.877 1.00 76.28 181 LEU A CA 1
ATOM 1389 C C . LEU A 1 194 ? 53.623 66.923 64.889 1.00 78.63 181 LEU A C 1
ATOM 1390 O O . LEU A 1 194 ? 54.401 66.628 63.976 1.00 76.58 181 LEU A O 1
ATOM 1395 N N . ARG A 1 195 ? 53.427 66.136 65.946 1.00 75.31 182 ARG A N 1
ATOM 1396 C CA . ARG A 1 195 ? 53.925 64.766 66.001 1.00 79.85 182 ARG A CA 1
ATOM 1397 C C . ARG A 1 195 ? 52.736 63.825 66.185 1.00 77.13 182 ARG A C 1
ATOM 1398 O O . ARG A 1 195 ? 51.900 64.057 67.062 1.00 77.27 182 ARG A O 1
ATOM 1406 N N . VAL A 1 196 ? 52.639 62.771 65.361 1.00 71.23 183 VAL A N 1
ATOM 1407 C CA . VAL A 1 196 ? 51.535 61.830 65.554 1.00 64.90 183 VAL A CA 1
ATOM 1408 C C . VAL A 1 196 ? 51.801 60.970 66.787 1.00 66.95 183 VAL A C 1
ATOM 1409 O O . VAL A 1 196 ? 52.393 59.886 66.718 1.00 63.81 183 VAL A O 1
ATOM 1413 N N . ARG A 1 197 ? 51.390 61.491 67.939 1.00 67.88 184 ARG A N 1
ATOM 1414 C CA . ARG A 1 197 ? 51.263 60.738 69.170 1.00 69.01 184 ARG A CA 1
ATOM 1415 C C . ARG A 1 197 ? 49.865 61.002 69.711 1.00 70.40 184 ARG A C 1
ATOM 1416 O O . ARG A 1 197 ? 49.156 61.884 69.222 1.00 71.50 184 ARG A O 1
ATOM 1424 N N . ARG A 1 198 ? 49.468 60.210 70.715 1.00 70.91 185 ARG A N 1
ATOM 1425 C CA . ARG A 1 198 ? 48.101 60.254 71.236 1.00 65.69 185 ARG A CA 1
ATOM 1426 C C . ARG A 1 198 ? 47.654 61.672 71.567 1.00 71.25 185 ARG A C 1
ATOM 1427 O O . ARG A 1 198 ? 46.498 62.042 71.332 1.00 71.47 185 ARG A O 1
ATOM 1435 N N . GLU A 1 199 ? 48.571 62.487 72.100 1.00 79.57 186 GLU A N 1
ATOM 1436 C CA . GLU A 1 199 ? 48.216 63.782 72.680 1.00 76.68 186 GLU A CA 1
ATOM 1437 C C . GLU A 1 199 ? 47.862 64.829 71.624 1.00 74.96 186 GLU A C 1
ATOM 1438 O O . GLU A 1 199 ? 47.178 65.810 71.936 1.00 79.42 186 GLU A O 1
ATOM 1444 N N . TYR A 1 200 ? 48.316 64.655 70.385 1.00 72.79 187 TYR A N 1
ATOM 1445 C CA . TYR A 1 200 ? 48.118 65.647 69.336 1.00 75.41 187 TYR A CA 1
ATOM 1446 C C . TYR A 1 200 ? 46.880 65.369 68.485 1.00 72.43 187 TYR A C 1
ATOM 1447 O O . TYR A 1 200 ? 46.809 65.833 67.338 1.00 64.62 187 TYR A O 1
ATOM 1456 N N . ILE A 1 201 ? 45.911 64.616 69.009 1.00 71.63 188 ILE A N 1
ATOM 1457 C CA . ILE A 1 201 ? 44.840 64.110 68.156 1.00 68.00 188 ILE A CA 1
ATOM 1458 C C . ILE A 1 201 ? 43.823 65.207 67.866 1.00 63.42 188 ILE A C 1
ATOM 1459 O O . ILE A 1 201 ? 43.432 65.410 66.713 1.00 60.96 188 ILE A O 1
ATOM 1464 N N . LYS A 1 202 ? 43.421 65.969 68.890 1.00 66.63 189 LYS A N 1
ATOM 1465 C CA . LYS A 1 202 ? 42.479 67.059 68.645 1.00 63.85 189 LYS A CA 1
ATOM 1466 C C . LYS A 1 202 ? 43.100 68.207 67.843 1.00 69.04 189 LYS A C 1
ATOM 1467 O O . LYS A 1 202 ? 42.387 69.169 67.509 1.00 69.10 189 LYS A O 1
ATOM 1473 N N . GLU A 1 203 ? 44.402 68.113 67.531 1.00 67.35 190 GLU A N 1
ATOM 1474 C CA . GLU A 1 203 ? 45.064 68.936 66.522 1.00 68.48 190 GLU A CA 1
ATOM 1475 C C . GLU A 1 203 ? 45.373 68.177 65.230 1.00 61.12 190 GLU A C 1
ATOM 1476 O O . GLU A 1 203 ? 45.495 68.806 64.172 1.00 58.28 190 GLU A O 1
ATOM 1482 N N . LEU A 1 204 ? 45.509 66.847 65.290 1.00 60.48 191 LEU A N 1
ATOM 1483 C CA . LEU A 1 204 ? 45.842 66.078 64.094 1.00 59.69 191 LEU A CA 1
ATOM 1484 C C . LEU A 1 204 ? 44.638 65.936 63.162 1.00 64.24 191 LEU A C 1
ATOM 1485 O O . LEU A 1 204 ? 44.804 65.859 61.931 1.00 61.61 191 LEU A O 1
ATOM 1490 N N . ILE A 1 205 ? 43.430 65.900 63.723 1.00 58.82 192 ILE A N 1
ATOM 1491 C CA . ILE A 1 205 ? 42.207 65.763 62.939 1.00 53.43 192 ILE A CA 1
ATOM 1492 C C . ILE A 1 205 ? 42.002 66.999 62.071 1.00 57.14 192 ILE A C 1
ATOM 1493 O O . ILE A 1 205 ? 41.873 66.845 60.846 1.00 58.03 192 ILE A O 1
ATOM 1498 N N . PRO A 1 206 ? 41.996 68.230 62.622 1.00 60.51 193 PRO A N 1
ATOM 1499 C CA . PRO A 1 206 ? 41.748 69.397 61.750 1.00 56.72 193 PRO A CA 1
ATOM 1500 C C . PRO A 1 206 ? 42.813 69.574 60.681 1.00 61.46 193 PRO A C 1
ATOM 1501 O O . PRO A 1 206 ? 42.483 69.831 59.513 1.00 58.72 193 PRO A O 1
ATOM 1505 N N . THR A 1 207 ? 44.089 69.435 61.058 1.00 63.22 194 THR A N 1
ATOM 1506 C CA . THR A 1 207 ? 45.180 69.535 60.094 1.00 66.02 194 THR A CA 1
ATOM 1507 C C . THR A 1 207 ? 44.979 68.555 58.945 1.00 67.84 194 THR A C 1
ATOM 1508 O O . THR A 1 207 ? 44.880 68.953 57.775 1.00 67.99 194 THR A O 1
ATOM 1512 N N . ALA A 1 208 ? 44.889 67.259 59.275 1.00 65.72 195 ALA A N 1
ATOM 1513 C CA . ALA A 1 208 ? 44.782 66.227 58.248 1.00 62.98 195 ALA A CA 1
ATOM 1514 C C . ALA A 1 208 ? 43.543 66.427 57.393 1.00 60.57 195 ALA A C 1
ATOM 1515 O O . ALA A 1 208 ? 43.53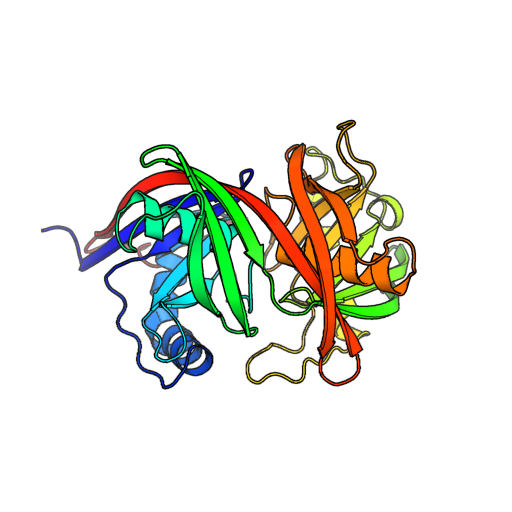3 66.084 56.204 1.00 58.62 195 ALA A O 1
ATOM 1517 N N . LEU A 1 209 ? 42.498 66.993 57.980 1.00 59.38 196 LEU A N 1
ATOM 1518 C CA . LEU A 1 209 ? 41.268 67.192 57.237 1.00 59.91 196 LEU A CA 1
ATOM 1519 C C . LEU A 1 209 ? 41.467 68.236 56.140 1.00 65.09 196 LEU A C 1
ATOM 1520 O O . LEU A 1 209 ? 41.140 67.986 54.968 1.00 60.93 196 LEU A O 1
ATOM 1525 N N . LYS A 1 210 ? 42.038 69.404 56.502 1.00 62.53 197 LYS A N 1
ATOM 1526 C CA . LYS A 1 210 ? 42.368 70.431 55.513 1.00 64.33 197 LYS A CA 1
ATOM 1527 C C . LYS A 1 210 ? 43.336 69.894 54.467 1.00 68.67 197 LYS A C 1
ATOM 1528 O O . LYS A 1 210 ? 43.201 70.186 53.270 1.00 66.55 197 LYS A O 1
ATOM 1530 N N . LEU A 1 211 ? 44.322 69.108 54.905 1.00 64.55 198 LEU A N 1
ATOM 1531 C CA . LEU A 1 211 ? 45.240 68.476 53.971 1.00 64.54 198 LEU A CA 1
ATOM 1532 C C . LEU A 1 211 ? 44.505 67.692 52.882 1.00 68.36 198 LEU A C 1
ATOM 1533 O O . LEU A 1 211 ? 45.031 67.539 51.772 1.00 68.04 198 LEU A O 1
ATOM 1538 N N . ILE A 1 212 ? 43.288 67.207 53.161 1.00 65.54 199 ILE A N 1
ATOM 1539 C CA . ILE A 1 212 ? 42.534 66.520 52.112 1.00 69.20 199 ILE A CA 1
ATOM 1540 C C . ILE A 1 212 ? 41.820 67.515 51.201 1.00 68.62 199 ILE A C 1
ATOM 1541 O O . ILE A 1 212 ? 41.748 67.304 49.984 1.00 66.95 199 ILE A O 1
ATOM 1546 N N . LYS A 1 213 ? 41.270 68.599 51.770 1.00 67.83 200 LYS A N 1
ATOM 1547 C CA . LYS A 1 213 ? 40.615 69.628 50.959 1.00 70.28 200 LYS A CA 1
ATOM 1548 C C . LYS A 1 213 ? 41.610 70.275 50.009 1.00 72.82 200 LYS A C 1
ATOM 1549 O O . LYS A 1 213 ? 41.424 70.277 48.784 1.00 69.75 200 LYS A O 1
ATOM 1551 N N . VAL A 1 214 ? 42.688 70.817 50.579 1.00 73.31 201 VAL A N 1
ATOM 1552 C CA . VAL A 1 214 ? 43.753 71.453 49.808 1.00 72.40 201 VAL A CA 1
ATOM 1553 C C . VAL A 1 214 ? 44.295 70.508 48.736 1.00 76.21 201 VAL A C 1
ATOM 1554 O O . VAL A 1 214 ? 44.399 70.869 47.555 1.00 77.73 201 VAL A O 1
ATOM 1558 N N . ALA A 1 215 ? 44.642 69.278 49.130 1.00 72.15 202 ALA A N 1
ATOM 1559 C CA . ALA A 1 215 ? 45.278 68.359 48.190 1.00 72.91 202 ALA A CA 1
ATOM 1560 C C . ALA A 1 215 ? 44.387 68.065 46.988 1.00 71.88 202 ALA A C 1
ATOM 1561 O O . ALA A 1 215 ? 44.882 67.843 45.879 1.00 70.69 202 ALA A O 1
ATOM 1563 N N . ASN A 1 216 ? 43.074 68.042 47.187 1.00 67.92 203 ASN A N 1
ATOM 1564 C CA . ASN A 1 216 ? 42.195 67.641 46.102 1.00 72.31 203 ASN A CA 1
ATOM 1565 C C . ASN A 1 216 ? 41.897 68.791 45.151 1.00 76.74 203 ASN A C 1
ATOM 1566 O O . ASN A 1 216 ? 41.390 68.554 44.042 1.00 74.93 203 ASN A O 1
ATOM 1571 N N . GLU A 1 217 ? 42.200 70.024 45.568 1.00 75.63 204 GLU A N 1
ATOM 1572 C CA . GLU A 1 217 ? 42.075 71.181 44.687 1.00 76.61 204 GLU A CA 1
ATOM 1573 C C . GLU A 1 217 ? 43.245 71.263 43.705 1.00 78.00 204 GLU A C 1
ATOM 1574 O O . GLU A 1 217 ? 43.042 71.444 42.498 1.00 77.84 204 GLU A O 1
ATOM 1580 N N . GLN A 1 218 ? 44.474 71.087 44.194 1.00 79.59 205 GLN A N 1
ATOM 1581 C CA . GLN A 1 218 ? 45.645 71.216 43.332 1.00 79.49 205 GLN A CA 1
ATOM 1582 C C . GLN A 1 218 ? 45.938 69.927 42.559 1.00 78.75 205 GLN A C 1
ATOM 1583 O O . GLN A 1 218 ? 46.130 69.960 41.340 1.00 78.00 205 GLN A O 1
ATOM 1589 N N . ILE A 1 219 ? 45.971 68.783 43.244 1.00 76.73 206 ILE A N 1
ATOM 1590 C CA . ILE A 1 219 ? 46.346 67.509 42.635 1.00 68.84 206 ILE A CA 1
ATOM 1591 C C . ILE A 1 219 ? 45.103 66.863 42.041 1.00 66.17 206 ILE A C 1
ATOM 1592 O O . ILE A 1 219 ? 43.998 67.015 42.571 1.00 74.91 206 ILE A O 1
ATOM 1597 N N . LYS A 1 220 ? 45.275 66.156 40.921 1.00 56.96 207 LYS A N 1
ATOM 1598 C CA . LYS A 1 220 ? 44.245 65.301 40.339 1.00 65.17 207 LYS A CA 1
ATOM 1599 C C . LYS A 1 220 ? 44.740 63.856 40.292 1.00 73.54 207 LYS A C 1
ATOM 1600 O O . LYS A 1 220 ? 45.929 63.605 40.051 1.00 73.65 207 LYS A O 1
ATOM 1606 N N . VAL A 1 221 ? 43.829 62.908 40.537 1.00 64.78 208 VAL A N 1
ATOM 1607 C CA . VAL A 1 221 ? 44.130 61.482 40.489 1.00 60.57 208 VAL A CA 1
ATOM 1608 C C . VAL A 1 221 ? 43.140 60.802 39.543 1.00 67.30 208 VAL A C 1
ATOM 1609 O O . VAL A 1 221 ? 42.099 61.358 39.188 1.00 72.47 208 VAL A O 1
ATOM 1613 N N . GLN A 1 222 ? 43.475 59.579 39.137 1.00 63.09 209 GLN A N 1
ATOM 1614 C CA . GLN A 1 222 ? 42.644 58.873 38.165 1.00 57.68 209 GLN A CA 1
ATOM 1615 C C . GLN A 1 222 ? 42.931 57.381 38.274 1.00 60.55 209 GLN A C 1
ATOM 1616 O O . GLN A 1 222 ? 44.070 56.948 38.071 1.00 62.33 209 GLN A O 1
ATOM 1622 N N . HIS A 1 223 ? 41.907 56.599 38.600 1.00 55.78 210 HIS A N 1
ATOM 1623 C CA . HIS A 1 223 ? 42.009 55.152 38.576 1.00 52.87 210 HIS A CA 1
ATOM 1624 C C . HIS A 1 223 ? 41.168 54.602 37.431 1.00 56.69 210 HIS A C 1
ATOM 1625 O O . HIS A 1 223 ? 40.002 54.993 37.267 1.00 56.19 210 HIS A O 1
ATOM 1632 N N . PRO A 1 224 ? 41.714 53.685 36.630 1.00 58.45 211 PRO A N 1
ATOM 1633 C CA . PRO A 1 224 ? 41.016 53.266 35.402 1.00 57.13 211 PRO A CA 1
ATOM 1634 C C . PRO A 1 224 ? 39.780 52.432 35.648 1.00 58.05 211 PRO A C 1
ATOM 1635 O O . PRO A 1 224 ? 39.022 52.203 34.692 1.00 59.14 211 PRO A O 1
ATOM 1639 N N . ARG A 1 225 ? 39.557 51.947 36.870 1.00 59.41 212 ARG A N 1
ATOM 1640 C CA . ARG A 1 225 ? 38.520 50.949 37.126 1.00 56.49 212 ARG A CA 1
ATOM 1641 C C . ARG A 1 225 ? 37.164 51.600 37.370 1.00 54.33 212 ARG A C 1
ATOM 1642 O O . ARG A 1 225 ? 37.069 52.637 38.038 1.00 57.98 212 ARG A O 1
ATOM 1650 N N . LYS A 1 226 ? 36.112 50.979 36.839 1.00 51.17 213 LYS A N 1
ATOM 1651 C CA . LYS A 1 226 ? 34.771 51.529 37.006 1.00 52.65 213 LYS A CA 1
ATOM 1652 C C . LYS A 1 226 ? 34.335 51.465 38.463 1.00 49.01 213 LYS A C 1
ATOM 1653 O O . LYS A 1 226 ? 34.333 50.394 39.077 1.00 50.87 213 LYS A O 1
ATOM 1659 N N . GLY A 1 227 ? 33.988 52.623 39.018 1.00 48.16 214 GLY A N 1
ATOM 1660 C CA . GLY A 1 227 ? 33.530 52.724 40.378 1.00 51.88 214 GLY A CA 1
ATOM 1661 C C . GLY A 1 227 ? 34.556 53.242 41.360 1.00 52.20 214 GLY A C 1
ATOM 1662 O O . GLY A 1 227 ? 34.184 53.612 42.476 1.00 55.79 214 GLY A O 1
ATOM 1663 N N . VAL A 1 228 ? 35.830 53.279 40.985 1.00 50.61 215 VAL A N 1
ATOM 1664 C CA . VAL A 1 228 ? 36.869 53.739 41.900 1.00 55.87 215 VAL A CA 1
ATOM 1665 C C . VAL A 1 228 ? 36.904 55.258 41.859 1.00 57.51 215 VAL A C 1
ATOM 1666 O O . VAL A 1 228 ? 37.155 55.844 40.803 1.00 64.42 215 VAL A O 1
ATOM 1670 N N . GLN A 1 229 ? 36.646 55.901 42.998 1.00 54.23 216 GLN A N 1
ATOM 1671 C CA . GLN A 1 229 ? 36.454 57.344 42.963 1.00 55.17 216 GLN A CA 1
ATOM 1672 C C . GLN A 1 229 ? 37.777 58.076 42.780 1.00 56.00 216 GLN A C 1
ATOM 1673 O O . GLN A 1 229 ? 38.780 57.762 43.426 1.00 58.26 216 GLN A O 1
ATOM 1679 N N . ASN A 1 230 ? 37.765 59.049 41.873 1.00 63.07 217 ASN A N 1
ATOM 1680 C CA . ASN A 1 230 ? 38.962 59.780 41.469 1.00 60.67 217 ASN A CA 1
ATOM 1681 C C . ASN A 1 230 ? 39.146 61.023 42.333 1.00 55.03 217 ASN A C 1
ATOM 1682 O O . ASN A 1 230 ? 39.208 62.149 41.846 1.00 64.63 217 ASN A O 1
ATOM 1687 N N . ARG A 1 231 ? 39.224 60.802 43.638 1.00 57.67 218 ARG A N 1
ATOM 1688 C CA . ARG A 1 231 ? 39.652 61.857 44.549 1.00 64.18 218 ARG A CA 1
ATOM 1689 C C . ARG A 1 231 ? 40.448 61.233 45.683 1.00 58.40 218 ARG A C 1
ATOM 1690 O O . ARG A 1 231 ? 40.278 60.055 46.010 1.00 58.32 218 ARG A O 1
ATOM 1698 N N . ILE A 1 232 ? 41.350 62.025 46.254 1.00 57.88 219 ILE A N 1
ATOM 1699 C CA . ILE A 1 232 ? 42.039 61.590 47.458 1.00 60.14 219 ILE A CA 1
ATOM 1700 C C . ILE A 1 232 ? 41.056 61.605 48.618 1.00 63.15 219 ILE A C 1
ATOM 1701 O O . ILE A 1 232 ? 40.548 62.669 49.000 1.00 67.17 219 ILE A O 1
ATOM 1706 N N . ASN A 1 233 ? 40.807 60.440 49.213 1.00 55.43 220 ASN A N 1
ATOM 1707 C CA . ASN A 1 233 ? 39.756 60.380 50.213 1.00 50.79 220 ASN A CA 1
ATOM 1708 C C . ASN A 1 233 ? 40.275 60.336 51.636 1.00 52.99 220 ASN A C 1
ATOM 1709 O O . ASN A 1 233 ? 39.500 60.592 52.560 1.00 54.39 220 ASN A O 1
ATOM 1714 N N . LEU A 1 234 ? 41.562 60.061 51.835 1.00 52.92 221 LEU A N 1
ATOM 1715 C CA . LEU A 1 234 ? 42.109 59.854 53.166 1.00 55.45 221 LEU A CA 1
ATOM 1716 C C . LEU A 1 234 ? 43.475 60.535 53.292 1.00 55.34 221 LEU A C 1
ATOM 1717 O O . LEU A 1 234 ? 44.228 60.648 52.322 1.00 55.40 221 LEU A O 1
ATOM 1722 N N . ALA A 1 235 ? 43.794 60.987 54.504 1.00 53.40 222 ALA A N 1
ATOM 1723 C CA . ALA A 1 235 ? 45.075 61.620 54.792 1.00 58.75 222 ALA A CA 1
ATOM 1724 C C . ALA A 1 235 ? 45.895 60.775 55.768 1.00 56.48 222 ALA A C 1
ATOM 1725 O O . ALA A 1 235 ? 45.374 60.295 56.778 1.00 56.60 222 ALA A O 1
ATOM 1727 N N . MET A 1 236 ? 47.188 60.612 55.477 1.00 59.56 223 MET A N 1
ATOM 1728 C CA . MET A 1 236 ? 48.087 59.795 56.293 1.00 57.71 223 MET A CA 1
ATOM 1729 C C . MET A 1 236 ? 49.289 60.631 56.695 1.00 57.02 223 MET A C 1
ATOM 1730 O O . MET A 1 236 ? 50.031 61.107 55.831 1.00 63.32 223 MET A O 1
ATOM 1735 N N . LEU A 1 237 ? 49.488 60.803 57.997 1.00 54.89 224 LEU A N 1
ATOM 1736 C CA . LEU A 1 237 ? 50.577 61.620 58.515 1.00 61.49 224 LEU 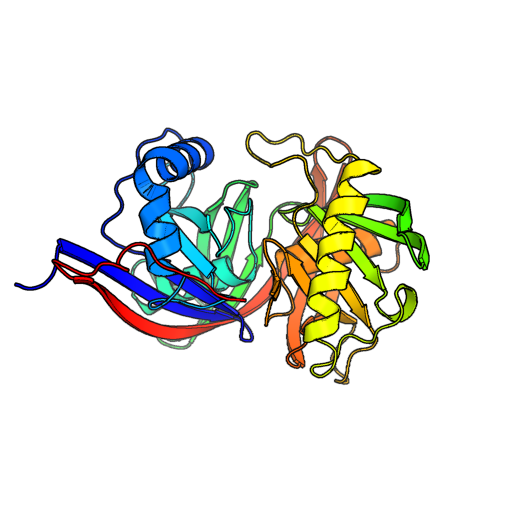A CA 1
ATOM 1737 C C . LEU A 1 237 ? 51.534 60.732 59.294 1.00 64.93 224 LEU A C 1
ATOM 1738 O O . LEU A 1 237 ? 51.129 60.091 60.271 1.00 63.97 224 LEU A O 1
ATOM 1743 N N . THR A 1 238 ? 52.800 60.707 58.871 1.00 65.37 225 THR A N 1
ATOM 1744 C CA . THR A 1 238 ? 53.803 59.803 59.415 1.00 65.16 225 THR A CA 1
ATOM 1745 C C . THR A 1 238 ? 54.665 60.511 60.457 1.00 70.08 225 THR A C 1
ATOM 1746 O O . THR A 1 238 ? 54.680 61.743 60.548 1.00 69.84 225 THR A O 1
ATOM 1750 N N . ASP A 1 239 ? 55.376 59.705 61.255 1.00 72.49 226 ASP A N 1
ATOM 1751 C CA . ASP A 1 239 ? 56.314 60.163 62.291 1.00 70.63 226 ASP A CA 1
ATOM 1752 C C . ASP A 1 239 ? 57.146 58.959 62.732 1.00 69.20 226 ASP A C 1
ATOM 1753 O O . ASP A 1 239 ? 56.949 57.836 62.251 1.00 71.66 226 ASP A O 1
ATOM 1758 N N . GLU A 1 240 ? 58.104 59.200 63.621 1.00 72.21 227 GLU A N 1
ATOM 1759 C CA . GLU A 1 240 ? 58.934 58.112 64.113 1.00 72.51 227 GLU A CA 1
ATOM 1760 C C . GLU A 1 240 ? 58.090 57.214 65.009 1.00 64.76 227 GLU A C 1
ATOM 1761 O O . GLU A 1 240 ? 57.337 57.711 65.860 1.00 72.35 227 GLU A O 1
ATOM 1767 N N . PRO A 1 241 ? 58.163 55.903 64.831 1.00 62.23 228 PRO A N 1
ATOM 1768 C CA . PRO A 1 241 ? 57.406 54.990 65.686 1.00 66.57 228 PRO A CA 1
ATOM 1769 C C . PRO A 1 241 ? 57.944 54.983 67.107 1.00 68.14 228 PRO A C 1
ATOM 1770 O O . PRO A 1 241 ? 59.033 55.474 67.396 1.00 77.36 228 PRO A O 1
ATOM 1774 N N . GLU A 1 242 ? 57.158 54.398 68.005 1.00 69.67 229 GLU A N 1
ATOM 1775 C CA . GLU A 1 242 ? 57.576 54.247 69.392 1.00 72.37 229 GLU A CA 1
ATOM 1776 C C . GLU A 1 242 ? 58.213 52.890 69.680 1.00 75.96 229 GLU A C 1
ATOM 1777 O O . GLU A 1 242 ? 59.056 52.797 70.582 1.00 80.22 229 GLU A O 1
ATOM 1783 N N . ARG A 1 243 ? 57.862 51.846 68.924 1.00 73.08 230 ARG A N 1
ATOM 1784 C CA . ARG A 1 243 ? 58.290 50.480 69.206 1.00 69.32 230 ARG A CA 1
ATOM 1785 C C . ARG A 1 243 ? 59.464 50.086 68.324 1.00 62.37 230 ARG A C 1
ATOM 1786 O O . ARG A 1 243 ? 59.668 50.636 67.245 1.00 71.11 230 ARG A O 1
ATOM 1794 N N . GLU A 1 244 ? 60.234 49.108 68.794 1.00 70.72 231 GLU A N 1
ATOM 1795 C CA . GLU A 1 244 ? 61.440 48.735 68.062 1.00 74.81 231 GLU A CA 1
ATOM 1796 C C . GLU A 1 244 ? 61.122 47.898 66.827 1.00 72.96 231 GLU A C 1
ATOM 1797 O O . GLU A 1 244 ? 61.795 48.043 65.799 1.00 66.68 231 GLU A O 1
ATOM 1803 N N . ASP A 1 245 ? 60.105 47.023 66.894 1.00 70.38 232 ASP A N 1
ATOM 1804 C CA . ASP A 1 245 ? 59.741 46.252 65.707 1.00 63.98 232 ASP A CA 1
ATOM 1805 C C . ASP A 1 245 ? 59.337 47.151 64.547 1.00 62.72 232 ASP A C 1
ATOM 1806 O O . ASP A 1 245 ? 59.360 46.699 63.398 1.00 60.77 232 ASP A O 1
ATOM 1811 N N . SER A 1 246 ? 58.950 48.399 64.816 1.00 58.70 233 SER A N 1
ATOM 1812 C CA . SER A 1 246 ? 58.180 49.188 63.858 1.00 65.11 233 SER A CA 1
ATOM 1813 C C . SER A 1 246 ? 59.082 49.924 62.873 1.00 67.04 233 SER A C 1
ATOM 1814 O O . SER A 1 246 ? 60.040 50.596 63.272 1.00 75.65 233 SER A O 1
ATOM 1817 N N . ASP A 1 247 ? 58.752 49.822 61.588 1.00 61.42 234 ASP A N 1
ATOM 1818 C CA . ASP A 1 247 ? 59.440 50.601 60.566 1.00 62.32 234 ASP A CA 1
ATOM 1819 C C . ASP A 1 247 ? 58.873 52.012 60.411 1.00 67.28 234 ASP A C 1
ATOM 1820 O O . ASP A 1 247 ? 59.631 52.939 60.112 1.00 71.54 234 ASP A O 1
ATOM 1825 N N . GLY A 1 248 ? 57.572 52.210 60.616 1.00 68.87 235 GLY A N 1
ATOM 1826 C CA . GLY A 1 248 ? 56.982 53.532 60.486 1.00 67.38 235 GLY A CA 1
ATOM 1827 C C . GLY A 1 248 ? 55.690 53.656 61.257 1.00 64.89 235 GLY A C 1
ATOM 1828 O O . GLY A 1 248 ? 54.914 52.700 61.371 1.00 62.96 235 GLY A O 1
ATOM 1829 N N . LYS A 1 249 ? 55.456 54.846 61.799 1.00 61.47 236 LYS A N 1
ATOM 1830 C CA . LYS A 1 249 ? 54.203 55.187 62.456 1.00 58.67 236 LYS A CA 1
ATOM 1831 C C . LYS A 1 249 ? 53.373 56.042 61.512 1.00 61.30 236 LYS A C 1
ATOM 1832 O O . LYS A 1 249 ? 53.917 56.747 60.653 1.00 64.63 236 LYS A O 1
ATOM 1838 N N . ASN A 1 250 ? 52.048 55.971 61.666 1.00 58.38 237 ASN A N 1
ATOM 1839 C CA . ASN A 1 250 ? 51.148 56.808 60.877 1.00 55.39 237 ASN A CA 1
ATOM 1840 C C . ASN A 1 250 ? 49.778 56.835 61.537 1.00 53.66 237 ASN A C 1
ATOM 1841 O O . ASN A 1 250 ? 49.411 55.933 62.302 1.00 53.25 237 ASN A O 1
ATOM 1846 N N . VAL A 1 251 ? 49.028 57.889 61.235 1.00 50.26 238 VAL A N 1
ATOM 1847 C CA . VAL A 1 251 ? 47.609 57.951 61.554 1.00 49.53 238 VAL A CA 1
ATOM 1848 C C . VAL A 1 251 ? 46.851 58.329 60.291 1.00 51.10 238 VAL A C 1
ATOM 1849 O O . VAL A 1 251 ? 47.274 59.215 59.542 1.00 54.55 238 VAL A O 1
ATOM 1853 N N . VAL A 1 252 ? 45.748 57.634 60.033 1.00 49.92 239 VAL A N 1
ATOM 1854 C CA . VAL A 1 252 ? 44.930 57.875 58.850 1.00 52.06 239 VAL A CA 1
ATOM 1855 C C . VAL A 1 252 ? 43.613 58.497 59.300 1.00 51.94 239 VAL A C 1
ATOM 1856 O O . VAL A 1 252 ? 42.962 58.000 60.231 1.00 52.81 239 VAL A O 1
ATOM 1860 N N . ILE A 1 253 ? 43.237 59.593 58.646 1.00 49.69 240 ILE A N 1
ATOM 1861 C CA . ILE A 1 253 ? 42.134 60.457 59.051 1.00 51.87 240 ILE A CA 1
ATOM 1862 C C . ILE A 1 253 ? 41.350 60.840 57.803 1.00 51.86 240 ILE A C 1
ATOM 1863 O O . ILE A 1 253 ? 41.946 61.313 56.830 1.00 61.13 240 ILE A O 1
ATOM 1868 N N . TRP A 1 254 ? 40.030 60.664 57.813 1.00 44.24 241 TRP A N 1
ATOM 1869 C CA . TRP A 1 254 ? 39.264 61.013 56.611 1.00 50.09 241 TRP A CA 1
ATOM 1870 C C . TRP A 1 254 ? 37.870 61.484 57.005 1.00 50.05 241 TRP A C 1
ATOM 1871 O O . TRP A 1 254 ? 37.602 61.781 58.176 1.00 52.88 241 TRP A O 1
ATOM 1882 N N . GLY A 1 255 ? 36.995 61.590 56.001 1.00 45.80 242 GLY A N 1
ATOM 1883 C CA . GLY A 1 255 ? 35.598 61.952 56.240 1.00 54.96 242 GLY A CA 1
ATOM 1884 C C . GLY A 1 255 ? 35.430 63.250 57.019 1.00 59.06 242 GLY A C 1
ATOM 1885 O O . GLY A 1 255 ? 36.010 64.290 56.677 1.00 60.29 242 GLY A O 1
ATOM 1886 N N . GLU A 1 256 ? 34.629 63.206 58.088 1.00 60.78 243 GLU A N 1
ATOM 1887 C CA . GLU A 1 256 ? 34.406 64.372 58.937 1.00 58.21 243 GLU A CA 1
ATOM 1888 C C . GLU A 1 256 ? 35.290 64.366 60.178 1.00 57.98 243 GLU A C 1
ATOM 1889 O O . GLU A 1 256 ? 35.029 65.129 61.116 1.00 56.63 243 GLU A O 1
ATOM 1895 N N . GLY A 1 257 ? 36.328 63.521 60.201 1.00 59.03 244 GLY A N 1
ATOM 1896 C CA . GLY A 1 257 ? 37.275 63.489 61.308 1.00 57.52 244 GLY A CA 1
ATOM 1897 C C . GLY A 1 257 ? 37.575 62.105 61.853 1.00 49.16 244 GLY A C 1
ATOM 1898 O O . GLY A 1 257 ? 38.231 61.961 62.889 1.00 43.43 244 GLY A O 1
ATOM 1899 N N . SER A 1 258 ? 37.076 61.081 61.163 1.00 51.30 245 SER A N 1
ATOM 1900 C CA . SER A 1 258 ? 37.282 59.697 61.575 1.00 47.12 245 SER A CA 1
ATOM 1901 C C . SER A 1 258 ? 38.770 59.341 61.570 1.00 49.42 245 SER A C 1
ATOM 1902 O O . SER A 1 258 ? 39.505 59.689 60.641 1.00 50.47 245 SER A O 1
ATOM 1905 N N . VAL A 1 259 ? 39.218 58.654 62.617 1.00 47.22 246 VAL A N 1
ATOM 1906 C CA . VAL A 1 259 ? 40.638 58.403 62.853 1.00 49.81 246 VAL A CA 1
ATOM 1907 C C . VAL A 1 259 ? 40.872 56.902 62.944 1.00 49.32 246 VAL A C 1
ATOM 1908 O O . VAL A 1 259 ? 40.282 56.223 63.799 1.00 40.66 246 VAL A O 1
ATOM 1912 N N . ASP A 1 260 ? 41.759 56.390 62.099 1.00 47.78 247 ASP A N 1
ATOM 1913 C CA . ASP A 1 260 ? 42.015 54.959 62.103 1.00 46.08 247 ASP A CA 1
ATOM 1914 C C . ASP A 1 260 ? 42.807 54.562 63.348 1.00 46.04 247 ASP A C 1
ATOM 1915 O O . ASP A 1 260 ? 43.916 55.059 63.584 1.00 46.86 247 ASP A O 1
ATOM 1920 N N . ARG A 1 261 ? 42.244 53.654 64.138 1.00 41.66 248 ARG A N 1
ATOM 1921 C CA . ARG A 1 261 ? 42.938 53.157 65.312 1.00 42.93 248 ARG A CA 1
ATOM 1922 C C . ARG A 1 261 ? 43.960 52.084 64.966 1.00 46.64 248 ARG A C 1
ATOM 1923 O O . ARG A 1 261 ? 44.742 51.698 65.843 1.00 47.13 248 ARG A O 1
ATOM 1931 N N . SER A 1 262 ? 43.968 51.606 63.724 1.00 46.86 249 SER A N 1
ATOM 1932 C CA . SER A 1 262 ? 44.910 50.631 63.193 1.00 47.21 249 SER A CA 1
ATOM 1933 C C . SER A 1 262 ? 45.924 51.313 62.291 1.00 50.02 249 SER A C 1
ATOM 1934 O O . SER A 1 262 ? 45.771 52.482 61.940 1.00 54.26 249 SER A O 1
ATOM 1937 N N . PRO A 1 263 ? 46.992 50.606 61.896 1.00 57.82 250 PRO A N 1
ATOM 1938 C CA . PRO A 1 263 ? 47.928 51.209 60.928 1.00 52.01 250 PRO A CA 1
ATOM 1939 C C . PRO A 1 263 ? 47.342 51.376 59.533 1.00 51.12 250 PRO A C 1
ATOM 1940 O O . PRO A 1 263 ? 48.066 51.799 58.626 1.00 56.92 250 PRO A O 1
ATOM 1944 N N . CYS A 1 264 ? 46.062 51.059 59.340 1.00 49.96 251 CYS A N 1
ATOM 1945 C CA . CYS A 1 264 ? 45.325 51.290 58.100 1.00 49.82 251 CYS A CA 1
ATOM 1946 C C . CYS A 1 264 ? 45.892 50.470 56.953 1.00 51.22 251 CYS A C 1
ATOM 1947 O O . CYS A 1 264 ? 46.924 50.827 56.385 1.00 54.63 251 CYS A O 1
ATOM 1950 N N . GLY A 1 265 ? 45.192 49.395 56.582 1.00 50.91 252 GLY A N 1
ATOM 1951 C CA . GLY A 1 265 ? 45.716 48.483 55.578 1.00 51.58 252 GLY A CA 1
ATOM 1952 C C . GLY A 1 265 ? 45.896 49.132 54.221 1.00 51.06 252 GLY A C 1
ATOM 1953 O O . GLY A 1 265 ? 46.975 49.072 53.630 1.00 50.15 252 GLY A O 1
ATOM 1954 N N . THR A 1 266 ? 44.835 49.758 53.703 1.00 53.66 253 THR A N 1
ATOM 1955 C CA . THR A 1 266 ? 44.883 50.290 52.340 1.00 54.07 253 THR A CA 1
ATOM 1956 C C . THR A 1 266 ? 45.855 51.459 52.224 1.00 57.17 253 THR A C 1
ATOM 1957 O O . THR A 1 266 ? 46.461 51.656 51.165 1.00 59.66 253 THR A O 1
ATOM 1961 N N . GLY A 1 267 ? 46.009 52.246 53.288 1.00 56.47 254 GLY A N 1
ATOM 1962 C CA . GLY A 1 267 ? 46.988 53.313 53.262 1.00 52.92 254 GLY A CA 1
ATOM 1963 C C . GLY A 1 267 ? 48.396 52.775 53.372 1.00 50.87 254 GLY A C 1
ATOM 1964 O O . GLY A 1 267 ? 49.286 53.178 52.623 1.00 55.94 254 GLY A O 1
ATOM 1965 N N . SER A 1 268 ? 48.616 51.855 54.309 1.00 52.84 255 SER A N 1
ATOM 1966 C CA . SER A 1 268 ? 49.915 51.194 54.399 1.00 59.48 255 SER A CA 1
ATOM 1967 C C . SER A 1 268 ? 50.313 50.608 53.052 1.00 56.73 255 SER A C 1
ATOM 1968 O O . SER A 1 268 ? 51.448 50.786 52.598 1.00 57.97 255 SER A O 1
ATOM 1971 N N . ALA A 1 269 ? 49.376 49.927 52.387 1.00 54.33 256 ALA A N 1
ATOM 1972 C CA . ALA A 1 269 ? 49.617 49.465 51.022 1.00 56.60 256 ALA A CA 1
ATOM 1973 C C . ALA A 1 269 ? 50.103 50.606 50.138 1.00 57.15 256 ALA A C 1
ATOM 1974 O O . ALA A 1 269 ? 51.074 50.459 49.386 1.00 56.14 256 ALA A O 1
ATOM 1976 N N . SER A 1 270 ? 49.457 51.767 50.246 1.00 59.72 257 SER A N 1
ATOM 1977 C CA . SER A 1 270 ? 49.811 52.888 49.380 1.00 64.41 257 SER A CA 1
ATOM 1978 C C . SER A 1 270 ? 51.209 53.413 49.705 1.00 62.26 257 SER A C 1
ATOM 1979 O O . SER A 1 270 ? 52.022 53.633 48.801 1.00 68.01 257 SER A O 1
ATOM 1982 N N . ARG A 1 271 ? 51.511 53.603 50.993 1.00 61.45 258 ARG A N 1
ATOM 1983 C CA . ARG A 1 271 ? 52.858 54.000 51.393 1.00 61.17 258 ARG A CA 1
ATOM 1984 C C . ARG A 1 271 ? 53.915 53.074 50.792 1.00 63.49 258 ARG A C 1
ATOM 1985 O O . ARG A 1 271 ? 54.842 53.527 50.113 1.00 61.28 258 ARG A O 1
ATOM 1993 N N . VAL A 1 272 ? 53.767 51.764 51.005 1.00 64.01 259 VAL A N 1
ATOM 1994 C CA . VAL A 1 272 ? 54.727 50.796 50.481 1.00 58.32 259 VAL A CA 1
ATOM 1995 C C . VAL A 1 272 ? 54.906 50.962 48.976 1.00 63.29 259 VAL A C 1
ATOM 1996 O O . VAL A 1 272 ? 56.032 50.923 48.466 1.00 67.61 259 VAL A O 1
ATOM 2000 N N . ALA A 1 273 ? 53.808 51.171 48.241 1.00 61.85 260 ALA A N 1
ATOM 2001 C CA . ALA A 1 273 ? 53.923 51.390 46.796 1.00 64.95 260 ALA A CA 1
ATOM 2002 C C . ALA A 1 273 ? 54.716 52.651 46.472 1.00 70.69 260 ALA A C 1
ATOM 2003 O O . ALA A 1 273 ? 55.320 52.745 45.392 1.00 69.69 260 ALA A O 1
ATOM 2005 N N . THR A 1 274 ? 54.701 53.638 47.373 1.00 67.69 261 THR A N 1
ATOM 2006 C CA . THR A 1 274 ? 55.569 54.802 47.222 1.00 68.87 261 THR A CA 1
ATOM 2007 C C . THR A 1 274 ? 57.022 54.415 47.446 1.00 72.90 261 THR A C 1
ATOM 2008 O O . THR A 1 274 ? 57.887 54.678 46.601 1.00 73.70 261 THR A O 1
ATOM 2012 N N . LEU A 1 275 ? 57.302 53.785 48.594 1.00 69.31 262 LEU A N 1
ATOM 2013 C CA . LEU A 1 275 ? 58.652 53.331 48.897 1.00 64.93 262 LEU A CA 1
ATOM 2014 C C . LEU A 1 275 ? 59.174 52.349 47.850 1.00 68.55 262 LEU A C 1
ATOM 2015 O O . LEU A 1 275 ? 60.389 52.255 47.648 1.00 72.99 262 LEU A O 1
ATOM 2020 N N . TYR A 1 276 ? 58.291 51.611 47.174 1.00 64.40 263 TYR A N 1
ATOM 2021 C CA . TYR A 1 276 ? 58.758 50.745 46.097 1.00 63.93 263 TYR A CA 1
ATOM 2022 C C . TYR A 1 276 ? 59.235 51.562 44.907 1.00 69.79 263 TYR A C 1
ATOM 2023 O O . TYR A 1 276 ? 60.325 51.322 44.376 1.00 75.89 263 TYR A O 1
ATOM 2032 N N . SER A 1 277 ? 58.419 52.517 44.451 1.00 71.14 264 SER A N 1
ATOM 2033 C CA . SER A 1 277 ? 58.852 53.362 43.338 1.00 79.27 264 SER A CA 1
ATOM 2034 C C . SER A 1 277 ? 60.085 54.180 43.721 1.00 69.63 264 SER A C 1
ATOM 2035 O O . SER A 1 277 ? 61.023 54.309 42.927 1.00 63.24 264 SER A O 1
ATOM 2038 N N . LYS A 1 278 ? 60.120 54.705 44.945 1.00 68.98 265 LYS A N 1
ATOM 2039 C CA . LYS A 1 278 ? 61.337 55.344 45.431 1.00 71.21 265 LYS A CA 1
ATOM 2040 C C . LYS A 1 278 ? 62.492 54.358 45.629 1.00 72.99 265 LYS A C 1
ATOM 2041 O O . LYS A 1 278 ? 63.552 54.777 46.113 1.00 70.43 265 LYS A O 1
ATOM 2047 N N . GLY A 1 279 ? 62.321 53.074 45.283 1.00 72.87 266 GLY A N 1
ATOM 2048 C CA . GLY A 1 279 ? 63.369 52.072 45.409 1.00 64.26 266 GLY A CA 1
ATOM 2049 C C . GLY A 1 279 ? 63.706 51.633 46.819 1.00 64.45 266 GLY A C 1
ATOM 2050 O O . GLY A 1 279 ? 64.346 50.585 46.981 1.00 70.82 266 GLY A O 1
ATOM 2051 N N . ILE A 1 280 ? 63.279 52.382 47.843 1.00 63.18 267 ILE A N 1
ATOM 2052 C CA . ILE A 1 280 ? 63.589 52.096 49.243 1.00 64.02 267 ILE A CA 1
ATOM 2053 C C . ILE A 1 280 ? 63.207 50.676 49.641 1.00 65.65 267 ILE A C 1
ATOM 2054 O O . ILE A 1 280 ? 63.863 50.067 50.496 1.00 66.99 267 ILE A O 1
ATOM 2059 N N . LEU A 1 281 ? 62.137 50.134 49.049 1.00 67.30 268 LEU A N 1
ATOM 2060 C CA . LEU A 1 281 ? 61.708 48.756 49.253 1.00 67.24 268 LEU A CA 1
ATOM 2061 C C . LEU A 1 281 ? 61.743 48.005 47.929 1.00 64.77 268 LEU A C 1
ATOM 2062 O O . LEU A 1 281 ? 61.340 48.539 46.892 1.00 59.04 268 LEU A O 1
ATOM 2067 N N . LYS A 1 282 ? 62.223 46.765 47.973 1.00 69.08 269 LYS A N 1
ATOM 2068 C CA . LYS A 1 282 ? 62.224 45.873 46.820 1.00 69.13 269 LYS A CA 1
ATOM 2069 C C . LYS A 1 282 ? 61.118 44.829 46.949 1.00 67.18 269 LYS A C 1
ATOM 2070 O O . LYS A 1 282 ? 60.564 44.596 48.031 1.00 61.09 269 LYS A O 1
ATOM 2076 N N . GLU A 1 283 ? 60.800 44.199 45.816 1.00 64.81 270 GLU A N 1
ATOM 2077 C CA . GLU A 1 283 ? 59.873 43.076 45.831 1.00 61.40 270 GLU A CA 1
ATOM 2078 C C . GLU A 1 283 ? 60.350 42.041 46.845 1.00 62.71 270 GLU A C 1
ATOM 2079 O O . GLU A 1 283 ? 61.551 41.804 46.990 1.00 71.86 270 GLU A O 1
ATOM 2085 N N . GLY A 1 284 ? 59.413 41.462 47.590 1.00 57.19 271 GLY A N 1
ATOM 2086 C CA . GLY A 1 284 ? 59.745 40.479 48.596 1.00 55.55 271 GLY A CA 1
ATOM 2087 C C . GLY A 1 284 ? 60.052 41.038 49.974 1.00 60.52 271 GLY A C 1
ATOM 2088 O O . GLY A 1 284 ? 59.927 40.305 50.962 1.00 59.37 271 GLY A O 1
ATOM 2089 N N . ASP A 1 285 ? 60.445 42.311 50.071 1.00 64.45 272 ASP A N 1
ATOM 2090 C CA . ASP A 1 285 ? 60.711 42.943 51.364 1.00 68.07 272 ASP A CA 1
ATOM 2091 C C . ASP A 1 285 ? 59.414 43.092 52.165 1.00 70.20 272 ASP A C 1
ATOM 2092 O O . ASP A 1 285 ? 58.324 43.207 51.594 1.00 67.42 272 ASP A O 1
ATOM 2097 N N . ILE A 1 286 ? 59.521 43.122 53.502 1.00 65.55 273 ILE A N 1
ATOM 2098 C CA . ILE A 1 286 ? 58.340 43.344 54.336 1.00 59.08 273 ILE A CA 1
ATOM 2099 C C . ILE A 1 286 ? 58.536 44.605 55.176 1.00 64.59 273 ILE A C 1
ATOM 2100 O O . ILE A 1 286 ? 59.657 44.921 55.603 1.00 65.63 273 ILE A O 1
ATOM 2105 N N . PHE A 1 287 ? 57.427 45.338 55.378 1.00 62.22 274 PHE A N 1
ATOM 2106 C CA . PHE A 1 287 ? 57.354 46.573 56.150 1.00 61.03 274 PHE A CA 1
ATOM 2107 C C . PHE A 1 287 ? 56.395 46.382 57.320 1.00 61.08 274 PHE A C 1
ATOM 2108 O O . PHE A 1 287 ? 55.396 45.662 57.213 1.00 61.43 274 PHE A O 1
ATOM 2116 N N . VAL A 1 288 ? 56.698 47.030 58.442 1.00 60.23 275 VAL A N 1
ATOM 2117 C CA . VAL A 1 288 ? 55.875 46.960 59.651 1.00 58.94 275 VAL A CA 1
ATOM 2118 C C . VAL A 1 288 ? 55.389 48.372 59.966 1.00 62.07 275 VAL A C 1
ATOM 2119 O O . VAL A 1 288 ? 56.206 49.282 60.152 1.00 64.23 275 VAL A O 1
ATOM 2123 N N . HIS A 1 289 ? 54.064 48.556 60.017 1.00 59.27 276 HIS A N 1
ATOM 2124 C CA . HIS A 1 289 ? 53.458 49.865 60.248 1.00 58.86 276 HIS A CA 1
ATOM 2125 C C . HIS A 1 289 ? 52.882 49.953 61.654 1.00 53.56 276 HIS A C 1
ATOM 2126 O O . HIS A 1 289 ? 52.324 48.987 62.172 1.00 52.43 276 HIS A O 1
ATOM 2133 N N . GLU A 1 290 ? 52.963 51.141 62.241 1.00 48.85 277 GLU A N 1
ATOM 2134 C CA . GLU A 1 290 ? 52.473 51.378 63.589 1.00 53.67 277 GLU A CA 1
ATOM 2135 C C . GLU A 1 290 ? 51.332 52.392 63.559 1.00 57.18 277 GLU A C 1
ATOM 2136 O O . GLU A 1 290 ? 51.466 53.471 62.967 1.00 60.61 277 GLU A O 1
ATOM 2142 N N . SER A 1 291 ? 50.211 52.044 64.190 1.00 49.78 278 SER A N 1
ATOM 2143 C CA . SER A 1 291 ? 49.104 52.972 64.346 1.00 51.54 278 SER A CA 1
ATOM 2144 C C . SER A 1 291 ? 49.414 53.982 65.449 1.00 54.71 278 SER A C 1
ATOM 2145 O O . SER A 1 291 ? 50.367 53.830 66.218 1.00 52.18 278 SER A O 1
ATOM 2148 N N . ILE A 1 292 ? 48.567 55.009 65.556 1.00 53.75 279 ILE A N 1
ATOM 2149 C CA . ILE A 1 292 ? 48.685 55.947 66.662 1.00 46.41 279 ILE A CA 1
ATOM 2150 C C . ILE A 1 292 ? 48.400 55.276 67.996 1.00 52.11 279 ILE A C 1
ATOM 2151 O O . ILE A 1 292 ? 48.654 55.863 69.051 1.00 56.19 279 ILE A O 1
ATOM 2156 N N . LEU A 1 293 ? 47.894 54.044 67.967 1.00 51.34 280 LEU A N 1
ATOM 2157 C CA . LEU A 1 293 ? 47.624 53.243 69.150 1.00 50.71 280 LEU A CA 1
ATOM 2158 C C . LEU A 1 293 ? 48.809 52.382 69.563 1.00 57.64 280 LEU A C 1
ATOM 2159 O O . LEU A 1 293 ? 48.797 51.827 70.675 1.00 52.98 280 LEU A O 1
ATOM 2164 N N . GLY A 1 294 ? 49.805 52.231 68.679 1.00 55.06 281 GLY A N 1
ATOM 2165 C CA . GLY A 1 294 ? 50.906 51.320 68.878 1.00 49.05 281 GLY A CA 1
ATOM 2166 C C . GLY A 1 294 ? 50.701 49.932 68.317 1.00 48.12 281 GLY A C 1
ATOM 2167 O O . GLY A 1 294 ? 51.625 49.112 68.393 1.00 55.70 281 GLY A O 1
ATOM 2168 N N . THR A 1 295 ? 49.526 49.631 67.772 1.00 46.20 282 THR A N 1
ATOM 2169 C CA . THR A 1 295 ? 49.294 48.343 67.138 1.00 46.97 282 THR A CA 1
ATOM 2170 C C . THR A 1 295 ? 50.021 48.314 65.792 1.00 45.73 282 THR A C 1
ATOM 2171 O O . THR A 1 295 ? 50.482 49.349 65.308 1.00 46.24 282 THR A O 1
ATOM 2175 N N . GLN A 1 296 ? 50.149 47.122 65.180 1.00 46.13 283 GLN A N 1
ATOM 2176 C CA . GLN A 1 296 ? 50.924 47.019 63.941 1.00 48.25 283 GLN A CA 1
ATOM 2177 C C . GLN A 1 296 ? 50.330 46.042 62.924 1.00 50.27 283 GLN A C 1
ATOM 2178 O O . GLN A 1 296 ? 49.666 45.064 63.280 1.00 50.19 283 GLN A O 1
ATOM 2184 N N . PHE A 1 297 ? 50.595 46.330 61.642 1.00 53.67 284 PHE A N 1
ATOM 2185 C CA . PHE A 1 297 ? 50.420 45.432 60.498 1.00 54.44 284 PHE A CA 1
ATOM 2186 C C . PHE A 1 297 ? 51.789 45.066 59.943 1.00 59.10 284 PHE A C 1
ATOM 2187 O O . PHE A 1 297 ? 52.805 45.673 60.298 1.00 58.65 284 PHE A O 1
ATOM 2195 N N . ARG A 1 298 ? 51.806 44.106 59.014 1.00 52.70 285 ARG A N 1
ATOM 2196 C CA . ARG A 1 298 ? 53.002 43.825 58.222 1.00 54.40 285 ARG A CA 1
ATOM 2197 C C . ARG A 1 298 ? 52.600 43.628 56.765 1.00 53.50 285 ARG A C 1
ATOM 2198 O O . ARG A 1 298 ? 51.648 42.892 56.479 1.00 57.80 285 ARG A O 1
ATOM 2206 N N . ILE A 1 299 ? 53.320 44.270 55.843 1.00 51.96 286 ILE A N 1
ATOM 2207 C CA . ILE A 1 299 ? 53.037 44.177 54.410 1.00 53.00 286 ILE A CA 1
ATOM 2208 C C . ILE A 1 299 ? 54.238 43.594 53.678 1.00 53.32 286 ILE A C 1
ATOM 2209 O O . ILE A 1 299 ? 55.344 44.133 53.775 1.00 57.76 286 ILE A O 1
ATOM 2214 N N . LYS A 1 300 ? 54.013 42.523 52.918 1.00 44.22 287 LYS A N 1
ATOM 2215 C CA . LYS A 1 300 ? 54.992 42.021 51.967 1.00 53.60 287 LYS A CA 1
ATOM 2216 C C . LYS A 1 300 ? 54.613 42.461 50.557 1.00 52.16 287 LYS A C 1
ATOM 2217 O O . LYS A 1 300 ? 53.433 42.562 50.224 1.00 54.34 287 LYS A O 1
ATOM 2223 N N . ILE A 1 301 ? 55.629 42.714 49.726 1.00 52.34 288 ILE A N 1
ATOM 2224 C CA . ILE A 1 301 ? 55.424 43.082 48.325 1.00 55.24 288 ILE A CA 1
ATOM 2225 C C . ILE A 1 301 ? 55.452 41.829 47.454 1.00 60.21 288 ILE A C 1
ATOM 2226 O O . ILE A 1 301 ? 56.374 41.629 46.657 1.00 67.25 288 ILE A O 1
ATOM 2231 N N . VAL A 1 302 ? 54.430 40.986 47.566 1.00 60.73 289 VAL A N 1
ATOM 2232 C CA . VAL A 1 302 ? 54.494 39.645 46.991 1.00 59.59 289 VAL A CA 1
ATOM 2233 C C . VAL A 1 302 ? 54.509 39.627 45.466 1.00 56.66 289 VAL A C 1
ATOM 2234 O O . VAL A 1 302 ? 54.498 38.550 44.867 1.00 67.23 289 VAL A O 1
ATOM 2238 N N . GLY A 1 303 ? 54.520 40.784 44.818 1.00 53.65 290 GLY A N 1
ATOM 2239 C CA . GLY A 1 303 ? 54.486 40.774 43.366 1.00 56.17 290 GLY A CA 1
ATOM 2240 C C . GLY A 1 303 ? 54.420 42.177 42.807 1.00 62.60 290 GLY A C 1
ATOM 2241 O O . GLY A 1 303 ? 54.424 43.170 43.546 1.00 63.75 290 GLY A O 1
ATOM 2242 N N . THR A 1 304 ? 54.381 42.244 41.471 1.00 60.75 291 THR A N 1
ATOM 2243 C CA . THR A 1 304 ? 54.184 43.492 40.740 1.00 57.35 291 THR A CA 1
ATOM 2244 C C . THR A 1 304 ? 53.314 43.227 39.520 1.00 59.85 291 THR A C 1
ATOM 2245 O O . THR A 1 304 ? 53.299 42.117 38.974 1.00 59.55 291 THR A O 1
ATOM 2249 N N . THR A 1 305 ? 52.588 44.258 39.102 1.00 59.71 292 THR A N 1
ATOM 2250 C CA . THR A 1 305 ? 51.768 44.195 37.896 1.00 64.56 292 THR A CA 1
ATOM 2251 C C . THR A 1 305 ? 51.541 45.619 37.388 1.00 68.87 292 THR A C 1
ATOM 2252 O O . THR A 1 305 ? 52.120 46.582 37.902 1.00 69.33 292 THR A O 1
ATOM 2256 N N . LYS A 1 306 ? 50.688 45.754 36.378 1.00 68.61 293 LYS A N 1
ATOM 2257 C CA . LYS A 1 306 ? 50.457 47.024 35.702 1.00 75.96 293 LYS A CA 1
ATOM 2258 C C . LYS A 1 306 ? 48.986 47.412 35.859 1.00 74.21 293 LYS A C 1
ATOM 2259 O O . LYS A 1 306 ? 48.088 46.639 35.497 1.00 71.34 293 LYS A O 1
ATOM 2265 N N . ILE A 1 307 ? 48.745 48.588 36.441 1.00 70.92 294 ILE A N 1
ATOM 2266 C CA . ILE A 1 307 ? 47.404 49.139 36.613 1.00 73.52 294 ILE A CA 1
ATOM 2267 C C . ILE A 1 307 ? 47.296 50.355 35.707 1.00 77.83 294 ILE A C 1
ATOM 2268 O O . ILE A 1 307 ? 47.992 51.361 35.914 1.00 73.31 294 ILE A O 1
ATOM 2273 N N . GLY A 1 308 ? 46.418 50.266 34.708 1.00 78.64 295 GLY A N 1
ATOM 2274 C CA . GLY A 1 308 ? 46.429 51.242 33.640 1.00 78.18 295 GLY A CA 1
ATOM 2275 C C . GLY A 1 308 ? 47.808 51.219 33.022 1.00 79.70 295 GLY A C 1
ATOM 2276 O O . GLY A 1 308 ? 48.143 50.287 32.286 1.00 83.55 295 GLY A O 1
ATOM 2277 N N . GLU A 1 309 ? 48.631 52.220 33.341 1.00 75.76 296 GLU A N 1
ATOM 2278 C CA . GLU A 1 309 ? 50.043 52.144 32.984 1.00 88.42 296 GLU A CA 1
ATOM 2279 C C . GLU A 1 309 ? 50.935 52.634 34.128 1.00 85.42 296 GLU A C 1
ATOM 2280 O O . GLU A 1 309 ? 52.127 52.918 33.913 1.00 74.60 296 GLU A O 1
ATOM 2286 N N . TYR A 1 310 ? 50.388 52.723 35.338 1.00 78.16 297 TYR A N 1
ATOM 2287 C CA . TYR A 1 310 ? 51.220 52.823 36.526 1.00 71.62 297 TYR A CA 1
ATOM 2288 C C . TYR A 1 310 ? 51.818 51.459 36.862 1.00 76.17 297 TYR A C 1
ATOM 2289 O O . TYR A 1 310 ? 51.178 50.416 36.673 1.00 72.91 297 TYR A O 1
ATOM 2298 N N . THR A 1 311 ? 53.050 51.466 37.368 1.00 72.91 298 THR A N 1
ATOM 2299 C CA . THR A 1 311 ? 53.630 50.241 37.899 1.00 67.36 298 THR A CA 1
ATOM 2300 C C . THR A 1 311 ? 53.132 50.038 39.324 1.00 68.55 298 THR A C 1
ATOM 2301 O O . THR A 1 311 ? 53.186 50.956 40.154 1.00 64.64 298 THR A O 1
ATOM 2305 N N . ALA A 1 312 ? 52.636 48.836 39.600 1.00 67.50 299 ALA A N 1
ATOM 2306 C CA . ALA A 1 312 ? 51.919 48.557 40.833 1.00 62.70 299 ALA A CA 1
ATOM 2307 C C . ALA A 1 312 ? 52.528 47.372 41.568 1.00 66.05 299 ALA A C 1
ATOM 2308 O O . ALA A 1 312 ? 52.838 46.337 40.961 1.00 66.25 299 ALA A O 1
ATOM 2310 N N . ILE A 1 313 ? 52.675 47.523 42.884 1.00 54.42 300 ILE A N 1
ATOM 2311 C CA . ILE A 1 313 ? 52.984 46.379 43.726 1.00 57.98 300 ILE A CA 1
ATOM 2312 C C . ILE A 1 313 ? 51.717 45.575 43.986 1.00 60.82 300 ILE A C 1
ATOM 2313 O O . ILE A 1 313 ? 50.592 46.078 43.900 1.00 60.49 300 ILE A O 1
ATOM 2318 N N . ILE A 1 314 ? 51.904 44.308 44.326 1.00 57.82 301 ILE A N 1
ATOM 2319 C CA . ILE A 1 314 ? 50.819 43.536 44.921 1.00 57.10 301 ILE A CA 1
ATOM 2320 C C . ILE A 1 314 ? 51.126 43.397 46.406 1.00 53.35 301 ILE A C 1
ATOM 2321 O O . ILE A 1 314 ? 51.982 42.586 46.781 1.00 56.28 301 ILE A O 1
ATOM 2326 N N . PRO A 1 315 ? 50.492 44.177 47.277 1.00 55.47 302 PRO A N 1
ATOM 2327 C CA . PRO A 1 315 ? 50.801 44.103 48.710 1.00 52.55 302 PRO A CA 1
ATOM 2328 C C . PRO A 1 315 ? 49.936 43.091 49.441 1.00 50.35 302 PRO A C 1
ATOM 2329 O O . PRO A 1 315 ? 48.769 42.875 49.112 1.00 51.13 302 PRO A O 1
ATOM 2333 N N . GLU A 1 316 ? 50.543 42.455 50.446 1.00 54.90 303 GLU A N 1
ATOM 2334 C CA . GLU A 1 316 ? 49.889 41.439 51.279 1.00 54.10 303 GLU A CA 1
ATOM 2335 C C . GLU A 1 316 ? 49.921 41.932 52.728 1.00 53.27 303 GLU A C 1
ATOM 2336 O O . GLU A 1 316 ? 50.942 41.805 53.419 1.00 51.08 303 GLU A O 1
ATOM 2342 N N . ILE A 1 317 ? 48.804 42.489 53.189 1.00 47.63 304 ILE A N 1
ATOM 2343 C CA . ILE A 1 317 ? 48.708 42.970 54.564 1.00 48.91 304 ILE A CA 1
ATOM 2344 C C . ILE A 1 317 ? 48.358 41.812 55.494 1.00 46.40 304 ILE A C 1
ATOM 2345 O O . ILE A 1 317 ? 47.441 41.022 55.219 1.00 46.69 304 ILE A O 1
ATOM 2350 N N . THR A 1 318 ? 49.086 41.705 56.601 1.00 42.93 305 THR A N 1
ATOM 2351 C CA . THR A 1 318 ? 48.803 40.687 57.603 1.00 48.02 305 THR A CA 1
ATOM 2352 C C . THR A 1 318 ? 48.564 41.326 58.960 1.00 46.73 305 THR A C 1
ATOM 2353 O O . THR A 1 318 ? 49.323 42.207 59.384 1.00 52.98 305 THR A O 1
ATOM 2357 N N . GLY A 1 319 ? 47.529 40.853 59.640 1.00 44.02 306 GLY A N 1
ATOM 2358 C CA . GLY A 1 319 ? 47.264 41.257 61.012 1.00 45.68 306 GLY A CA 1
ATOM 2359 C C . GLY A 1 319 ? 46.291 40.290 61.658 1.00 47.49 306 GLY A C 1
ATOM 2360 O O . GLY A 1 319 ? 46.117 39.159 61.193 1.00 45.85 306 GLY A O 1
ATOM 2361 N N . SER A 1 320 ? 45.639 40.727 62.734 1.00 41.00 307 SER A N 1
ATOM 2362 C CA . SER A 1 320 ? 44.581 39.885 63.269 1.00 44.68 307 SER A CA 1
ATOM 2363 C C . SER A 1 320 ? 43.402 40.725 63.740 1.00 46.60 307 SER A C 1
ATOM 2364 O O . SER A 1 320 ? 43.541 41.895 64.122 1.00 49.80 307 SER A O 1
ATOM 2367 N N . ALA A 1 321 ? 42.230 40.104 63.670 1.00 37.77 308 ALA A N 1
ATOM 2368 C CA . ALA A 1 321 ? 40.984 40.703 64.090 1.00 42.49 308 ALA A CA 1
ATOM 2369 C C . ALA A 1 321 ? 40.298 39.757 65.063 1.00 43.44 308 ALA A C 1
ATOM 2370 O O . ALA A 1 321 ? 40.533 38.545 65.055 1.00 50.69 308 ALA A O 1
ATOM 2372 N N . TYR A 1 322 ? 39.433 40.324 65.896 1.00 40.40 309 TYR A N 1
ATOM 2373 C CA . TYR A 1 322 ? 38.777 39.583 66.959 1.00 41.87 309 TYR A CA 1
ATOM 2374 C C . TYR A 1 322 ? 37.328 40.018 67.050 1.00 39.43 309 TYR A C 1
ATOM 2375 O O . TYR A 1 322 ? 37.041 41.216 67.127 1.00 39.17 309 TYR A O 1
ATOM 2384 N N . ILE A 1 323 ? 36.422 39.043 67.041 1.00 36.73 310 ILE A N 1
ATOM 2385 C CA . ILE A 1 323 ? 35.043 39.332 67.378 1.00 35.95 310 ILE A CA 1
ATOM 2386 C C . ILE A 1 323 ? 34.992 39.942 68.773 1.00 44.54 310 ILE A C 1
ATOM 2387 O O . ILE A 1 323 ? 35.621 39.450 69.725 1.00 46.09 310 ILE A O 1
ATOM 2392 N N . THR A 1 324 ? 34.270 41.046 68.890 1.00 40.52 311 THR A N 1
ATOM 2393 C CA . THR A 1 324 ? 34.058 41.707 70.157 1.00 39.10 311 THR A CA 1
ATOM 2394 C C . THR A 1 324 ? 32.596 41.801 70.534 1.00 45.60 311 THR A C 1
ATOM 2395 O O . THR A 1 324 ? 32.287 41.923 71.731 1.00 45.06 311 THR A O 1
ATOM 2399 N N . LYS A 1 325 ? 31.687 41.747 69.563 1.00 38.80 312 LYS A N 1
ATOM 2400 C CA . LYS A 1 325 ? 30.275 41.815 69.886 1.00 40.08 312 LYS A CA 1
ATOM 2401 C C . LYS A 1 325 ? 29.499 40.991 68.866 1.00 40.81 312 LYS A C 1
ATOM 2402 O O . LYS A 1 325 ? 29.897 40.861 67.701 1.00 42.07 312 LYS A O 1
ATOM 2408 N N . ILE A 1 326 ? 28.408 40.401 69.329 1.00 37.68 313 ILE A N 1
ATOM 2409 C CA . ILE A 1 326 ? 27.431 39.757 68.472 1.00 38.91 313 ILE A CA 1
ATOM 2410 C C . ILE A 1 326 ? 26.086 40.365 68.858 1.00 41.05 313 ILE A C 1
ATOM 2411 O O . ILE A 1 326 ? 25.579 40.110 69.956 1.00 45.25 313 ILE A O 1
ATOM 2416 N N . SER A 1 327 ? 25.517 41.182 67.976 1.00 41.71 314 SER A N 1
ATOM 2417 C CA . SER A 1 327 ? 24.401 42.043 68.337 1.00 40.60 314 SER A CA 1
ATOM 2418 C C . SER A 1 327 ? 23.189 41.807 67.439 1.00 43.88 314 SER A C 1
ATOM 2419 O O . SER A 1 327 ? 23.285 41.363 66.282 1.00 39.85 314 SER A O 1
ATOM 2422 N N . GLN A 1 328 ? 22.043 42.069 68.030 1.00 41.35 315 GLN A N 1
ATOM 2423 C CA . GLN A 1 328 ? 20.784 42.286 67.338 1.00 43.71 315 GLN A CA 1
ATOM 2424 C C . GLN A 1 328 ? 20.585 43.795 67.463 1.00 43.79 315 GLN A C 1
ATOM 2425 O O . GLN A 1 328 ? 20.233 44.286 68.541 1.00 47.72 315 GLN A O 1
ATOM 2431 N N . ASP A 1 329 ? 20.888 44.554 66.413 1.00 37.55 316 ASP A N 1
ATOM 2432 C CA . ASP A 1 329 ? 20.722 46.000 66.511 1.00 39.73 316 ASP A CA 1
ATOM 2433 C C . ASP A 1 329 ? 19.246 46.352 66.318 1.00 42.43 316 ASP A C 1
ATOM 2434 O O . ASP A 1 329 ? 18.613 45.888 65.369 1.00 45.04 316 ASP A O 1
ATOM 2439 N N . ILE A 1 330 ? 18.688 47.147 67.235 1.00 44.60 317 ILE A N 1
ATOM 2440 C CA . ILE A 1 330 ? 17.244 47.376 67.333 1.00 44.49 317 ILE A CA 1
ATOM 2441 C C . ILE A 1 330 ? 16.916 48.817 66.957 1.00 48.56 317 ILE A C 1
ATOM 2442 O O . ILE A 1 330 ? 17.519 49.757 67.485 1.00 45.24 317 ILE A O 1
ATOM 2447 N N . ILE A 1 331 ? 15.920 48.996 66.096 1.00 54.61 318 ILE A N 1
ATOM 2448 C CA . ILE A 1 331 ? 15.361 50.316 65.808 1.00 57.23 318 ILE A CA 1
ATOM 2449 C C . ILE A 1 331 ? 13.991 50.393 66.478 1.00 58.41 318 ILE A C 1
ATOM 2450 O O . ILE A 1 331 ? 13.003 49.845 65.967 1.00 56.67 318 ILE A O 1
ATOM 2455 N N . SER A 1 332 ? 13.915 51.093 67.611 1.00 55.72 319 SER A N 1
ATOM 2456 C CA . SER A 1 332 ? 12.692 51.036 68.396 1.00 53.81 319 SER A CA 1
ATOM 2457 C C . SER A 1 332 ? 11.636 51.978 67.837 1.00 56.70 319 SER A C 1
ATOM 2458 O O . SER A 1 332 ? 11.930 52.938 67.115 1.00 52.96 319 SER A O 1
ATOM 2461 N N . LYS A 1 333 ? 10.389 51.691 68.226 1.00 63.56 320 LYS A N 1
ATOM 2462 C CA . LYS A 1 333 ? 9.214 52.167 67.510 1.00 64.45 320 LYS A CA 1
ATOM 2463 C C . LYS A 1 333 ? 9.268 53.672 67.317 1.00 67.95 320 LYS A C 1
ATOM 2464 O O . LYS A 1 333 ? 9.288 54.184 66.187 1.00 68.43 320 LYS A O 1
ATOM 2466 N N . ASN A 1 334 ? 9.344 54.394 68.425 1.00 57.58 321 ASN A N 1
ATOM 2467 C CA . ASN A 1 334 ? 9.153 55.831 68.428 1.00 53.01 321 ASN A CA 1
ATOM 2468 C C . ASN A 1 334 ? 10.452 56.568 68.661 1.00 55.19 321 ASN A C 1
ATOM 2469 O O . ASN A 1 334 ? 10.443 57.691 69.165 1.00 56.83 321 ASN A O 1
ATOM 2474 N N . ASP A 1 335 ? 11.571 55.956 68.311 1.00 55.90 322 ASP A N 1
ATOM 2475 C CA . ASP A 1 335 ? 12.875 56.513 68.632 1.00 48.39 322 ASP A CA 1
ATOM 2476 C C . ASP A 1 335 ? 13.161 57.730 67.752 1.00 45.58 322 ASP A C 1
ATOM 2477 O O . ASP A 1 335 ? 13.543 57.575 66.581 1.00 45.40 322 ASP A O 1
ATOM 2482 N N . PRO A 1 336 ? 12.991 58.966 68.271 1.00 41.04 323 PRO A N 1
ATOM 2483 C CA . PRO A 1 336 ? 13.251 60.153 67.438 1.00 46.00 323 PRO A CA 1
ATOM 2484 C C . PRO A 1 336 ? 14.643 60.157 66.803 1.00 47.22 323 PRO A C 1
ATOM 2485 O O . PRO A 1 336 ? 14.881 60.806 65.776 1.00 47.94 323 PRO A O 1
ATOM 2489 N N . LEU A 1 337 ? 15.571 59.426 67.422 1.00 47.93 324 LEU A N 1
ATOM 2490 C CA . LEU A 1 337 ? 16.968 59.382 67.017 1.00 42.17 324 LEU A CA 1
ATOM 2491 C C . LEU A 1 337 ? 17.351 58.073 66.330 1.00 41.23 324 LEU A C 1
ATOM 2492 O O . LEU A 1 337 ? 18.535 57.750 66.256 1.00 42.86 324 LEU A O 1
ATOM 2497 N N . TRP A 1 338 ? 16.375 57.325 65.812 1.00 43.78 325 TRP A N 1
ATOM 2498 C CA . TRP A 1 338 ? 16.662 56.076 65.100 1.00 46.46 325 TRP A CA 1
ATOM 2499 C C . TRP A 1 338 ? 17.734 56.229 64.019 1.00 42.31 325 TRP A C 1
ATOM 2500 O O . TRP A 1 338 ? 18.505 55.295 63.771 1.00 46.52 325 TRP A O 1
ATOM 2511 N N . LYS A 1 339 ? 17.787 57.373 63.347 1.00 43.41 326 LYS A N 1
ATOM 2512 C CA . LYS A 1 339 ? 18.657 57.502 62.183 1.00 49.19 326 LYS A CA 1
ATOM 2513 C C . LYS A 1 339 ? 20.125 57.656 62.562 1.00 45.89 326 LYS A C 1
ATOM 2514 O O . LYS A 1 339 ? 21.003 57.428 61.720 1.00 44.92 326 LYS A O 1
ATOM 2520 N N . GLY A 1 340 ? 20.414 58.041 63.793 1.00 38.28 327 GLY A N 1
ATOM 2521 C CA . GLY A 1 340 ? 21.785 58.268 64.158 1.00 42.36 327 GLY A CA 1
ATOM 2522 C C . GLY A 1 340 ? 22.112 59.739 64.218 1.00 48.94 327 GLY A C 1
ATOM 2523 O O . GLY A 1 340 ? 21.606 60.519 63.403 1.00 45.80 327 GLY A O 1
ATOM 2524 N N . PHE A 1 341 ? 22.938 60.128 65.192 1.00 47.17 328 PHE A N 1
ATOM 2525 C CA . PHE A 1 341 ? 23.463 61.480 65.283 1.00 46.96 328 PHE A CA 1
ATOM 2526 C C . PHE A 1 341 ? 24.963 61.430 65.553 1.00 54.43 328 PHE A C 1
ATOM 2527 O O . PHE A 1 341 ? 25.510 60.402 65.975 1.00 51.59 328 PHE A O 1
ATOM 2535 N N . LEU A 1 342 ? 25.620 62.573 65.332 1.00 56.68 329 LEU A N 1
ATOM 2536 C CA . LEU A 1 342 ? 26.975 62.785 65.818 1.00 57.74 329 LEU A CA 1
ATOM 2537 C C . LEU A 1 342 ? 27.102 64.17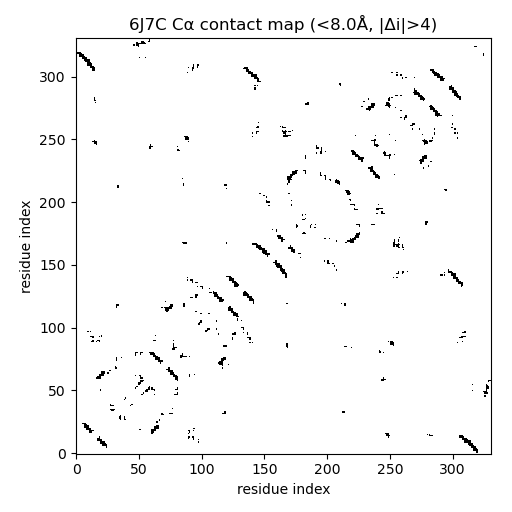5 66.413 1.00 59.40 329 LEU A C 1
ATOM 2538 O O . LEU A 1 342 ? 26.400 65.113 66.025 1.00 65.59 329 LEU A O 1
ATOM 2543 N N . LEU A 1 343 ? 28.005 64.281 67.376 1.00 62.51 330 LEU A N 1
ATOM 2544 C CA . LEU A 1 343 ? 28.685 65.529 67.688 1.00 70.64 330 LEU A CA 1
ATOM 2545 C C . LEU A 1 343 ? 30.168 65.205 67.830 1.00 75.49 330 LEU A C 1
ATOM 2546 O O . LEU A 1 343 ? 30.560 64.409 68.694 1.00 73.48 330 LEU A O 1
ATOM 2551 N N . ARG A 1 344 ? 30.981 65.778 66.947 1.00 74.66 331 ARG A N 1
ATOM 2552 C CA . ARG A 1 344 ? 32.426 65.567 67.006 1.00 78.83 331 ARG A CA 1
ATOM 2553 C C . ARG A 1 344 ? 33.155 66.708 67.764 1.00 80.45 331 ARG A C 1
ATOM 2554 O O . ARG A 1 344 ? 33.843 66.491 68.775 1.00 73.95 331 ARG A O 1
#

Foldseek 3Di:
DFFPDKWWWWWKAFLRAIETETDDDDDFDDDAQLRSLVSCVPPPVLVQQLCDFPDNHAPAHWYWYWADHPVWRTEIFTAHNFGTAQDWDRNVQVCVQCCQLVPVDDDDDQWDKTWYRTNLGIKIKTFGDDPSGGPKIKIQFDWKAWDDWDFFQDPPQGTFIWTWIWLSAIETEGAVVSVPDALAPVCQVVVQVRQAVVQVRCQVPDWADFPGPNHDTGHFKYKYWHPADDDVAPTEIWIAGGNRHIGQALIDSVVQGVVNVCVVVVVDDQQDKHWYQYSNRGIKIKHQPAWDAGPHGITTRIMIMGHMDTDDTDTSGQGDPPPQSSHDHDD

InterPro domains:
  IPR008794 Proline racemase family [PF05544] (9-328)
  IPR008794 Proline racemase family [PIRSF029792] (4-330)
  IPR008794 Proline racemase family [PTHR33442] (5-330)
  IPR008794 Proline racemase family [SFLDS00028] (3-330)

CATH classification: 3.10.310.10 (+1 more: 3.10.310.10)

B-factor: mean 58.13, std 12.61, range [30.76, 98.65]

Nearest PDB structures (foldseek):
  6j7c-assembly1_A-2  TM=1.003E+00  e=2.006E-70  Thermococcus litoralis DSM 5473
  6r76-assembly2_C  TM=9.747E-01  e=9.143E-42  Thermococcus litoralis DSM 5473
  6r77-assembly1_B  TM=9.702E-01  e=1.659E-40  Thermococcus litoralis
  8a4r-assembly1_BBB  TM=9.730E-01  e=5.057E-40  Acetoanaerobium sticklandii DSM 519
  6hjg-assembly1_A  TM=9.575E-01  e=2.502E-38  Trypanosoma cruzi strain CL Brener

Organism: Thermococcus litoralis (strain ATCC 51850 / DSM 5473 / JCM 8560 / NS-C) (NCBI:txid523849)

Radius of gyration: 19.02 Å; Cα contacts (8 Å, |Δi|>4): 873; chains: 1; bounding box: 56×56×40 Å

Secondary structure (DSSP, 8-state):
--EEEEEEEEEEEETTEEEEEE-SS-----SSHHHHHHHHHHH-HHHHHHHHSBTTS-TT-EEEEEE--SSSSEEEEEEESS---S--HHHHHHHHHHHHHTTSS---SSEEEEEEEETTEEEEEEEEEETTEEEEEEEEPPPEEEEEEEEEEETTTEEEEEEEEESSSEEEEEETGGGT---SGGGHHHHHHHHHHHHHHHHHH------STT--SSEEEEEEEE--SSTT-SEEEEEEETTTEE-SS--HHHHHHHHHHHHHTSSS-TT-EEEEE-TTS-EEEEEEEEEEEETTEEEEEEEEEE-EEEEEEEEEEEETT-TTTT-B---

Sequence (331 aa):
LFADHVFHVVDTHTEGEPTRIVLSGVNVKGEDIIEKREYFKEHYDWIRTALLHEPRGHSDQFGAVLVPSDIADFGVIYMDTSGYLDMCGHATMGVATVLVELGIIEKKEPYTTVKLETPAGLVEAKAKVKGGVVKEVTVVDVPSFYVGEFVIEYPGRGKIKVDVAFGGNFYVIADARDLGLRVRREYIKELIPTALKLIKVANEQIKVQHPRKGVQNRINLAMLTDEPEREDSDGKNVVIWGEGSVDRSPCGTGSASRVATLYSKGILKEGDIFVHESILGTQFRIKIVGTTKIGEYTAIIPEITGSAYITKISQDIISKNDPLWKGFLLR